Protein AF-A0A820DIT3-F1 (afdb_monomer)

Secondary structure (DSSP, 8-state):
-HHHHHHHHHHHHHHHHHHHHHHHHHHHHHHH-TT--HHHHTTSS--HHHHHHHHHHHHHHHHHHHHHHTTSS-GGGG-GGGGSTHHHHHHHHHHHHTPPTT-------HHHHHHHHHHHHHHHHHHHHHHH-SSS--------S--PPPPP--TTTHHHHHHT--HHHHHHHHHHHHHHHHHTTTHHHHHHHHHTT-

Radius of gyration: 24.46 Å; Cα contacts (8 Å, |Δi|>4): 96; chains: 1; bounding box: 64×32×68 Å

Organism: NCBI:txid392030

Structure (mmCIF, N/CA/C/O backbone):
data_AF-A0A820DIT3-F1
#
_entry.id   AF-A0A820DIT3-F1
#
loop_
_atom_site.group_PDB
_atom_site.id
_atom_site.type_symbol
_atom_site.label_atom_id
_atom_site.label_alt_id
_atom_site.label_comp_id
_atom_site.label_asym_id
_atom_site.label_entity_id
_atom_site.label_seq_id
_atom_site.pdbx_PDB_ins_code
_atom_site.Cartn_x
_atom_site.Cartn_y
_atom_site.Cartn_z
_atom_site.occupancy
_atom_site.B_iso_or_equiv
_atom_site.auth_seq_id
_atom_site.auth_comp_id
_atom_site.auth_asym_id
_atom_site.auth_atom_id
_atom_site.pdbx_PDB_model_num
ATOM 1 N N . MET A 1 1 ? -3.823 -13.485 -12.034 1.00 53.66 1 MET A N 1
ATOM 2 C CA . MET A 1 1 ? -3.271 -12.252 -11.421 1.00 53.66 1 MET A CA 1
ATOM 3 C C . MET A 1 1 ? -4.279 -11.670 -10.431 1.00 53.66 1 MET A C 1
ATOM 5 O O . MET A 1 1 ? -3.873 -11.248 -9.354 1.00 53.66 1 MET A O 1
ATOM 9 N N . LEU A 1 2 ? -5.582 -11.779 -10.738 1.00 53.75 2 LEU A N 1
ATOM 10 C CA . LEU A 1 2 ? -6.729 -11.481 -9.868 1.00 53.75 2 LEU A CA 1
ATOM 11 C C . LEU A 1 2 ? -6.563 -11.862 -8.385 1.00 53.75 2 LEU A C 1
ATOM 13 O O . LEU A 1 2 ? -6.836 -11.043 -7.516 1.00 53.75 2 LEU A O 1
ATOM 17 N N . PHE A 1 3 ? -6.089 -13.079 -8.088 1.00 57.53 3 PHE A N 1
ATOM 18 C CA . PHE A 1 3 ? -5.944 -13.558 -6.707 1.00 57.53 3 PHE A CA 1
ATOM 19 C C . PHE A 1 3 ? -4.993 -12.683 -5.881 1.00 57.53 3 PHE A C 1
ATOM 21 O O . PHE A 1 3 ? -5.307 -12.332 -4.752 1.00 57.53 3 PHE A O 1
ATOM 28 N N . LEU A 1 4 ? -3.866 -12.259 -6.462 1.00 64.75 4 LEU A N 1
ATOM 29 C CA . LEU A 1 4 ? -2.910 -11.369 -5.797 1.00 64.75 4 LEU A CA 1
ATOM 30 C C . LEU A 1 4 ? -3.478 -9.957 -5.597 1.00 64.75 4 LEU A C 1
ATOM 32 O O . LEU A 1 4 ? -3.169 -9.323 -4.589 1.00 64.75 4 LEU A O 1
ATOM 36 N N . PHE A 1 5 ? -4.327 -9.481 -6.514 1.00 71.69 5 PHE A N 1
ATOM 37 C CA . PHE A 1 5 ? -4.981 -8.173 -6.408 1.00 71.69 5 PHE A CA 1
ATOM 38 C C . PHE A 1 5 ? -6.068 -8.143 -5.348 1.00 71.69 5 PHE A C 1
ATOM 40 O O . PHE A 1 5 ? -6.031 -7.289 -4.463 1.00 71.69 5 PHE A O 1
ATOM 47 N N . CYS A 1 6 ? -6.984 -9.108 -5.403 1.00 74.88 6 CYS A N 1
ATOM 48 C CA . CYS A 1 6 ? -8.038 -9.253 -4.410 1.00 74.88 6 CYS A CA 1
ATOM 49 C C . CYS A 1 6 ? -7.430 -9.466 -3.024 1.00 74.88 6 CYS A C 1
ATOM 51 O O . CYS A 1 6 ? -7.857 -8.820 -2.077 1.00 74.88 6 CYS A O 1
ATOM 53 N N . LEU A 1 7 ? -6.374 -10.282 -2.919 1.00 81.56 7 LEU A N 1
ATOM 54 C CA . LEU A 1 7 ? -5.656 -10.486 -1.664 1.00 81.56 7 LEU A CA 1
ATOM 55 C C . LEU A 1 7 ? -5.013 -9.190 -1.155 1.00 81.56 7 LEU A C 1
ATOM 57 O O . LEU A 1 7 ? -5.185 -8.849 0.008 1.00 81.56 7 LEU A O 1
ATOM 61 N N . SER A 1 8 ? -4.322 -8.433 -2.014 1.00 85.50 8 SER A N 1
ATOM 62 C CA . SER A 1 8 ? -3.667 -7.179 -1.603 1.00 85.50 8 SER A CA 1
ATOM 63 C C . SER A 1 8 ? -4.678 -6.125 -1.145 1.00 85.50 8 SER A C 1
ATOM 65 O O . SER A 1 8 ? -4.465 -5.475 -0.121 1.00 85.50 8 SER A O 1
ATOM 67 N N . LEU A 1 9 ? -5.790 -5.976 -1.875 1.00 89.50 9 LEU A N 1
ATOM 68 C CA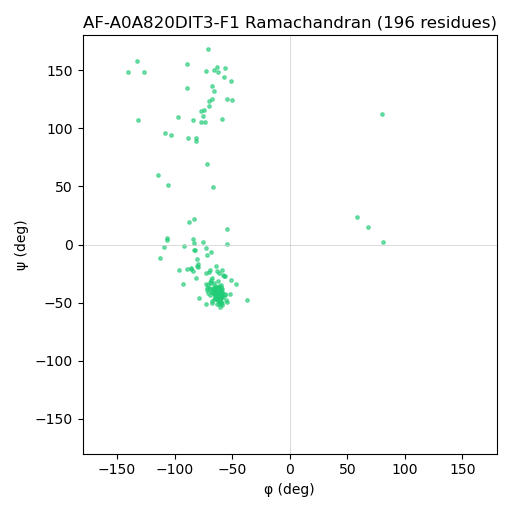 . LEU A 1 9 ? -6.875 -5.070 -1.502 1.00 89.50 9 LEU A CA 1
ATOM 69 C C . LEU A 1 9 ? -7.526 -5.518 -0.189 1.00 89.50 9 LEU A C 1
ATOM 71 O O . LEU A 1 9 ? -7.677 -4.708 0.726 1.00 89.50 9 LEU A O 1
ATOM 75 N N . ARG A 1 10 ? -7.838 -6.814 -0.070 1.00 92.19 10 ARG A N 1
ATOM 76 C CA . ARG A 1 10 ? -8.468 -7.400 1.113 1.00 92.19 10 ARG A CA 1
ATOM 77 C 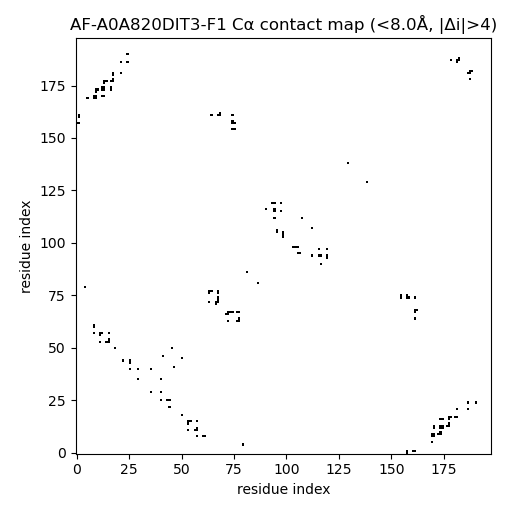C . ARG A 1 10 ? -7.604 -7.233 2.361 1.00 92.19 10 ARG A C 1
ATOM 79 O O . ARG A 1 10 ? -8.088 -6.737 3.377 1.00 92.19 10 ARG A O 1
ATOM 86 N N . SER A 1 11 ? -6.322 -7.588 2.284 1.00 92.06 11 SER A N 1
ATOM 87 C CA . SER A 1 11 ? -5.379 -7.438 3.397 1.00 92.06 11 SER A CA 1
ATOM 88 C C . SER A 1 11 ? -5.151 -5.969 3.760 1.00 92.06 11 SER A C 1
ATOM 90 O O . SER A 1 11 ? -5.095 -5.638 4.944 1.00 92.06 11 SER A O 1
ATOM 92 N N . GLY A 1 12 ? -5.062 -5.077 2.766 1.00 93.38 12 GLY A N 1
ATOM 93 C CA . GLY A 1 12 ? -4.913 -3.638 2.995 1.00 93.38 12 GLY A CA 1
ATOM 94 C C . GLY A 1 12 ? -6.089 -3.046 3.773 1.00 93.38 12 GLY A C 1
ATOM 95 O O . GLY A 1 12 ? -5.883 -2.382 4.789 1.00 93.38 12 GLY A O 1
ATOM 96 N N . TRP A 1 13 ? -7.321 -3.339 3.347 1.00 96.50 13 TRP A N 1
ATOM 97 C CA . TRP A 1 13 ? -8.530 -2.869 4.031 1.00 96.50 13 TRP A CA 1
ATOM 98 C C . TRP A 1 13 ? -8.742 -3.527 5.393 1.00 96.50 13 TRP A C 1
ATOM 100 O O . TRP A 1 13 ? -9.101 -2.835 6.345 1.00 96.50 13 TRP A O 1
ATOM 110 N N . CYS A 1 14 ? -8.444 -4.821 5.527 1.00 96.19 14 CYS A N 1
ATOM 111 C CA . CYS A 1 14 ? -8.486 -5.503 6.820 1.00 96.19 14 CYS A CA 1
ATOM 112 C C . CYS A 1 14 ? -7.556 -4.810 7.826 1.00 96.19 14 CYS A C 1
ATOM 114 O O . CYS A 1 14 ? -7.957 -4.520 8.953 1.00 96.19 14 CYS A O 1
ATOM 116 N N . LEU A 1 15 ? -6.333 -4.463 7.408 1.00 95.62 15 LEU A N 1
ATOM 117 C CA . LEU A 1 15 ? -5.377 -3.754 8.258 1.00 95.62 15 LEU A CA 1
ATOM 118 C C . LEU A 1 15 ? -5.852 -2.337 8.622 1.00 95.62 15 LEU A C 1
ATOM 120 O O . LEU A 1 15 ? -5.641 -1.904 9.757 1.00 95.62 15 LEU A O 1
ATOM 124 N N . VAL A 1 16 ? -6.507 -1.624 7.697 1.00 96.88 16 VAL A N 1
ATOM 125 C CA . VAL A 1 16 ? -7.133 -0.317 7.967 1.00 96.88 16 VAL A CA 1
ATOM 126 C C . VAL A 1 16 ? -8.205 -0.446 9.049 1.00 96.88 16 VAL A C 1
ATOM 128 O O . VAL A 1 16 ? -8.135 0.259 10.059 1.00 96.88 16 VAL A O 1
ATOM 131 N N . PHE A 1 17 ? -9.166 -1.358 8.883 1.00 96.75 17 PHE A N 1
ATOM 132 C CA . PHE A 1 17 ? -10.244 -1.555 9.856 1.00 96.75 17 PHE A CA 1
ATOM 133 C C . PHE A 1 17 ? -9.708 -1.994 11.215 1.00 96.75 17 PHE A C 1
ATOM 135 O O . PHE A 1 17 ? -10.042 -1.378 12.230 1.00 96.75 17 PHE A O 1
ATOM 142 N N . PHE A 1 18 ? -8.800 -2.969 11.226 1.00 95.00 18 PHE A N 1
ATOM 143 C CA . PHE A 1 18 ? -8.129 -3.425 12.436 1.00 95.00 18 PHE A CA 1
ATOM 144 C C . PHE A 1 18 ? -7.455 -2.259 13.172 1.00 95.00 18 PHE A C 1
ATOM 146 O O . PHE A 1 18 ? -7.691 -2.039 14.361 1.00 95.00 18 PHE A O 1
ATOM 153 N N . SER A 1 19 ? -6.677 -1.446 12.450 1.00 94.12 19 SER A N 1
ATOM 154 C CA . SER A 1 19 ? -5.971 -0.292 13.017 1.00 94.12 19 SER A CA 1
ATOM 155 C C . SER A 1 19 ? -6.930 0.768 13.568 1.00 94.12 19 SER A C 1
ATOM 157 O O . SER A 1 19 ? -6.676 1.323 14.639 1.00 94.12 19 SER A O 1
ATOM 159 N N . ARG A 1 20 ? -8.046 1.045 12.878 1.00 93.94 20 ARG A N 1
ATOM 160 C CA . ARG A 1 20 ? -9.064 2.019 13.316 1.00 93.94 20 ARG A CA 1
ATOM 161 C C . ARG A 1 20 ? -9.773 1.582 14.595 1.00 93.94 20 ARG A C 1
ATOM 163 O O . ARG A 1 20 ? -9.925 2.388 15.519 1.00 93.94 20 ARG A O 1
ATOM 170 N N . ILE A 1 21 ? -10.200 0.323 14.661 1.00 91.69 21 ILE A N 1
ATOM 171 C CA . ILE A 1 21 ? -10.905 -0.205 15.833 1.00 91.69 21 ILE A CA 1
ATOM 172 C C . ILE A 1 21 ? -9.935 -0.301 17.014 1.00 91.69 21 ILE A C 1
ATOM 174 O O . ILE A 1 21 ? -10.256 0.160 18.112 1.00 91.69 21 ILE A O 1
ATOM 178 N N . TRP A 1 22 ? -8.710 -0.783 16.783 1.00 90.56 22 TRP A N 1
ATOM 179 C CA . TRP A 1 22 ? -7.679 -0.834 17.816 1.00 90.56 22 TRP A CA 1
ATOM 180 C C . TRP A 1 22 ? -7.356 0.560 18.373 1.00 90.56 22 TRP A C 1
ATOM 182 O O . TRP A 1 22 ? -7.334 0.755 19.591 1.00 90.56 22 TRP A O 1
ATOM 192 N N . LEU A 1 23 ? -7.192 1.568 17.510 1.00 89.19 23 LEU A N 1
ATOM 193 C CA . LEU A 1 23 ? -6.964 2.946 17.948 1.00 89.19 23 LEU A CA 1
ATOM 194 C C . LEU A 1 23 ? -8.135 3.486 18.784 1.00 89.19 23 LEU A C 1
ATOM 196 O O . LEU A 1 23 ? -7.910 4.157 19.795 1.00 89.19 23 LEU A O 1
ATOM 200 N N . THR A 1 24 ? -9.374 3.194 18.385 1.00 87.56 24 THR A N 1
ATOM 201 C CA . THR A 1 24 ? -10.584 3.575 19.133 1.00 87.56 24 THR A CA 1
ATOM 202 C C . THR A 1 24 ? -10.599 2.939 20.521 1.00 87.56 24 THR A C 1
ATOM 204 O O . THR A 1 24 ? -10.809 3.635 21.517 1.00 87.56 24 THR A O 1
ATOM 207 N N . TRP A 1 25 ? -10.271 1.652 20.617 1.00 86.44 25 TRP A N 1
ATOM 208 C CA . TRP A 1 25 ? -10.161 0.955 21.896 1.00 86.44 25 TRP A CA 1
ATOM 209 C C . TRP A 1 25 ? -9.080 1.555 22.804 1.00 86.44 25 TRP A C 1
ATOM 211 O O . TRP A 1 25 ? -9.342 1.811 23.982 1.00 86.44 25 TRP A O 1
ATOM 221 N N . ILE A 1 26 ? -7.889 1.865 22.272 1.00 84.50 26 ILE A N 1
ATOM 222 C CA . ILE A 1 26 ? -6.821 2.516 23.054 1.00 84.50 26 ILE A CA 1
ATOM 223 C C . ILE A 1 26 ? -7.297 3.868 23.585 1.00 84.50 26 ILE A C 1
ATOM 225 O O . ILE A 1 26 ? -7.072 4.172 24.761 1.00 84.50 26 ILE A O 1
ATOM 229 N N . LYS A 1 27 ? -7.964 4.678 22.750 1.00 81.38 27 LYS A N 1
ATOM 230 C CA . LYS A 1 27 ? -8.510 5.982 23.159 1.00 81.38 27 LYS A CA 1
ATOM 231 C C . LYS A 1 27 ? -9.523 5.831 24.292 1.00 81.38 27 LYS A C 1
ATOM 233 O O . LYS A 1 27 ? -9.402 6.538 25.290 1.00 81.38 27 LYS A O 1
ATOM 238 N N . LEU A 1 28 ? -10.450 4.879 24.187 1.00 79.56 28 LEU A N 1
ATOM 239 C CA . LEU A 1 28 ? -11.455 4.614 25.222 1.00 79.56 28 LEU A CA 1
ATOM 240 C C . LEU A 1 28 ? -10.835 4.088 26.519 1.00 79.56 28 LEU A C 1
ATOM 242 O O . LEU A 1 28 ? -11.213 4.522 27.608 1.00 79.56 28 LEU A O 1
ATOM 246 N N . LYS A 1 29 ? -9.856 3.183 26.441 1.00 76.31 29 LYS A N 1
ATOM 247 C CA . LYS A 1 29 ? -9.138 2.690 27.626 1.00 76.31 29 LYS A CA 1
ATOM 248 C C . LYS A 1 29 ? -8.358 3.811 28.315 1.00 76.31 29 LYS A C 1
ATOM 250 O O . LYS A 1 29 ? -8.415 3.936 29.532 1.00 76.31 29 LYS A O 1
ATOM 255 N N . THR A 1 30 ? -7.703 4.659 27.526 1.00 69.62 30 THR A N 1
ATOM 256 C CA . THR A 1 30 ? -6.934 5.811 28.012 1.00 69.62 30 THR A CA 1
ATOM 257 C C . THR A 1 30 ? -7.824 6.865 28.669 1.00 69.62 30 THR A C 1
ATOM 259 O O . THR A 1 30 ? -7.462 7.383 29.717 1.00 69.62 30 THR A O 1
ATOM 262 N N . PHE A 1 31 ? -8.995 7.161 28.096 1.00 64.94 31 PHE A N 1
ATOM 263 C CA . PHE A 1 31 ? -9.940 8.126 28.669 1.00 64.94 31 PHE A CA 1
ATOM 264 C C . PHE A 1 31 ? -10.445 7.695 30.055 1.00 64.94 31 PHE A C 1
ATOM 266 O O . PHE A 1 31 ? -10.598 8.518 30.948 1.00 64.94 31 PHE A O 1
ATOM 273 N N . ASN A 1 32 ? -10.635 6.389 30.257 1.00 62.28 32 ASN A N 1
ATOM 274 C CA . ASN A 1 32 ? -11.125 5.837 31.521 1.00 62.28 32 ASN A CA 1
ATOM 275 C C . ASN A 1 32 ? -10.046 5.709 32.606 1.00 62.28 32 ASN A C 1
ATOM 277 O O . ASN A 1 32 ? -10.365 5.514 33.774 1.00 62.28 32 ASN A O 1
ATOM 281 N N . THR A 1 33 ? -8.766 5.774 32.243 1.00 61.62 33 THR A N 1
ATOM 282 C CA . THR A 1 33 ? -7.661 5.717 33.200 1.00 61.62 33 THR A CA 1
ATOM 283 C C . THR A 1 33 ? -7.039 7.104 33.288 1.00 61.62 33 THR A C 1
ATOM 285 O O . THR A 1 33 ? -6.163 7.453 32.500 1.00 61.62 33 THR A O 1
ATOM 288 N N . THR A 1 34 ? -7.456 7.881 34.288 1.00 55.09 34 THR A N 1
ATOM 289 C CA . THR A 1 34 ? -6.975 9.240 34.623 1.00 55.09 34 THR A CA 1
ATOM 290 C C . THR A 1 34 ? -5.452 9.366 34.829 1.00 55.09 34 THR A C 1
ATOM 292 O O . THR A 1 34 ? -4.954 10.459 35.077 1.00 55.09 34 THR A O 1
ATOM 295 N N . GLN A 1 35 ? -4.683 8.281 34.681 1.00 54.44 35 GLN A N 1
ATOM 296 C CA . GLN A 1 35 ? -3.225 8.223 34.822 1.00 54.44 35 GLN A CA 1
ATOM 297 C C . GLN A 1 35 ? -2.427 8.090 33.510 1.00 54.44 35 GLN A C 1
ATOM 299 O O . GLN A 1 35 ? -1.199 7.980 33.552 1.00 54.44 35 GLN A O 1
ATOM 304 N N . PHE A 1 36 ? -3.049 8.109 32.328 1.00 55.53 36 PHE A N 1
ATOM 305 C CA . PHE A 1 36 ? -2.284 8.010 31.077 1.00 55.53 36 PHE A CA 1
ATOM 306 C C . PHE A 1 36 ? -1.815 9.378 30.559 1.00 55.53 36 PHE A C 1
ATOM 308 O O . PHE A 1 36 ? -2.482 10.046 29.771 1.00 55.53 36 PHE A O 1
ATOM 315 N N . SER A 1 37 ? -0.601 9.766 30.961 1.00 56.16 37 SER A N 1
ATOM 316 C CA . SER A 1 37 ? 0.179 10.820 30.294 1.00 56.16 37 SER A CA 1
ATOM 317 C C . SER A 1 37 ? 0.276 10.565 28.779 1.00 56.16 37 SER A C 1
ATOM 319 O O . SER A 1 37 ? 0.479 9.427 28.349 1.00 56.16 37 SER A O 1
ATOM 321 N N . GLU A 1 38 ? 0.189 11.622 27.961 1.00 57.16 38 GLU A N 1
ATOM 322 C CA . GLU A 1 38 ? 0.354 11.592 26.494 1.00 57.16 38 GLU A CA 1
ATOM 323 C C . GLU A 1 38 ? 1.587 10.793 26.035 1.00 57.16 38 GLU A C 1
ATOM 325 O O . GLU A 1 38 ? 1.530 10.089 25.025 1.00 57.16 38 GLU A O 1
ATOM 330 N N . LYS A 1 39 ? 2.678 10.821 26.818 1.00 56.22 39 LYS A N 1
ATOM 331 C CA . LYS A 1 39 ? 3.920 10.076 26.541 1.00 56.22 39 LYS A CA 1
ATOM 332 C C . LYS A 1 39 ? 3.755 8.552 26.552 1.00 56.22 39 LYS A C 1
ATOM 334 O O . LYS A 1 39 ? 4.567 7.864 25.940 1.00 56.22 39 LYS A O 1
ATOM 339 N N . ASN A 1 40 ? 2.733 8.017 27.222 1.00 58.59 40 ASN A N 1
ATOM 340 C CA . ASN A 1 40 ? 2.486 6.575 27.280 1.00 58.59 40 ASN A CA 1
ATOM 341 C C . ASN A 1 40 ? 1.597 6.078 26.129 1.00 58.59 40 ASN A C 1
ATOM 343 O O . ASN A 1 40 ? 1.679 4.902 25.790 1.00 58.59 40 ASN A O 1
ATOM 347 N N . LYS A 1 41 ? 0.802 6.945 25.481 1.00 58.47 41 LYS A N 1
ATOM 348 C CA . LYS A 1 41 ? -0.116 6.557 24.387 1.00 58.47 41 LYS A CA 1
ATOM 349 C C . LYS A 1 41 ? 0.624 6.015 23.157 1.00 58.47 41 LYS A C 1
ATOM 351 O O . LYS A 1 41 ? 0.165 5.065 22.532 1.00 58.47 41 LYS A O 1
ATOM 356 N N . SER A 1 42 ? 1.790 6.580 22.834 1.00 61.69 42 SER A N 1
ATOM 357 C CA . SER A 1 42 ? 2.598 6.198 21.664 1.00 61.69 42 SER A CA 1
ATOM 358 C C . SER A 1 42 ? 3.291 4.837 21.783 1.00 61.69 42 SER A C 1
ATOM 360 O O . SER A 1 42 ? 3.857 4.371 20.800 1.00 61.69 42 SER A O 1
ATOM 362 N N . ARG A 1 43 ? 3.268 4.196 22.961 1.00 70.69 43 ARG A N 1
ATOM 363 C CA . ARG A 1 43 ? 3.900 2.883 23.178 1.00 70.69 43 ARG A CA 1
ATOM 364 C C . ARG A 1 43 ? 3.008 1.699 22.813 1.00 70.69 43 ARG A C 1
ATOM 366 O O . ARG A 1 43 ? 3.526 0.606 22.626 1.00 70.69 43 ARG A O 1
ATOM 373 N N . TYR A 1 44 ? 1.694 1.903 22.741 1.00 77.88 44 TYR A N 1
ATOM 374 C CA . TYR A 1 44 ? 0.715 0.817 22.592 1.00 77.88 44 TYR A CA 1
ATOM 375 C C . TYR A 1 44 ? 0.053 0.774 21.216 1.00 77.88 44 TYR A C 1
ATOM 377 O O . TYR A 1 44 ? -0.760 -0.107 20.960 1.00 77.88 44 TYR A O 1
ATOM 385 N N . PHE A 1 45 ? 0.389 1.721 20.340 1.00 86.50 45 PHE A N 1
ATOM 386 C CA . PHE A 1 45 ? -0.094 1.771 18.969 1.00 86.50 45 PHE A CA 1
ATOM 387 C C . PHE A 1 45 ? 1.067 2.020 18.015 1.00 86.50 45 PHE A C 1
ATOM 389 O O . PHE A 1 45 ? 2.101 2.569 18.403 1.00 86.50 45 PHE A O 1
ATOM 396 N N . ILE A 1 46 ? 0.877 1.652 16.751 1.00 89.69 46 ILE A N 1
ATOM 397 C CA . ILE A 1 46 ? 1.806 2.015 15.685 1.00 89.69 46 ILE A CA 1
ATOM 398 C C . ILE A 1 46 ? 1.991 3.537 15.627 1.00 89.69 46 ILE A C 1
ATOM 400 O O . ILE A 1 46 ? 1.118 4.325 16.004 1.00 89.69 46 ILE A O 1
ATOM 404 N N . THR A 1 47 ? 3.155 3.973 15.156 1.00 90.00 47 THR A N 1
ATOM 405 C CA . THR A 1 47 ? 3.440 5.404 15.048 1.00 90.00 47 THR A CA 1
ATOM 406 C C . THR A 1 47 ? 2.460 6.068 14.080 1.00 90.00 47 THR A C 1
ATOM 408 O O . THR A 1 47 ? 2.013 5.462 13.105 1.00 90.00 47 THR A O 1
ATOM 411 N N . ARG A 1 48 ? 2.135 7.345 14.317 1.00 88.75 48 ARG A N 1
ATOM 412 C CA . ARG A 1 48 ? 1.219 8.100 13.446 1.00 88.75 48 ARG A CA 1
ATOM 413 C C . ARG A 1 48 ? 1.616 8.041 11.959 1.00 88.75 48 ARG A C 1
ATOM 415 O O . ARG A 1 48 ? 0.716 7.835 11.151 1.00 88.75 48 ARG A O 1
ATOM 422 N N . PRO A 1 49 ? 2.903 8.162 11.571 1.00 92.44 49 PRO A N 1
ATOM 423 C CA . PRO A 1 49 ? 3.297 8.006 10.172 1.00 92.44 49 PRO A CA 1
ATOM 424 C C . PRO A 1 49 ? 3.000 6.614 9.603 1.00 92.44 49 PRO A C 1
ATOM 426 O O . PRO A 1 49 ? 2.536 6.524 8.473 1.00 92.44 49 PRO A O 1
ATOM 429 N N . ALA A 1 50 ? 3.217 5.544 10.376 1.00 92.12 50 ALA A N 1
ATOM 430 C CA . ALA A 1 50 ? 2.917 4.180 9.940 1.00 92.12 50 ALA A CA 1
ATOM 431 C C . ALA A 1 50 ? 1.406 3.947 9.793 1.00 92.12 50 ALA A C 1
ATOM 433 O O . ALA A 1 50 ? 0.960 3.347 8.823 1.00 92.12 50 ALA A O 1
ATOM 434 N N . TYR A 1 51 ? 0.603 4.470 10.720 1.00 93.31 51 TYR A N 1
ATOM 435 C CA . TYR A 1 51 ? -0.854 4.403 10.609 1.00 93.31 51 TYR A CA 1
ATOM 436 C C . TYR A 1 51 ? -1.371 5.136 9.365 1.00 93.31 51 TYR A C 1
ATOM 438 O O . TYR A 1 51 ? -2.147 4.584 8.588 1.00 93.31 51 TYR A O 1
ATOM 446 N N . LEU A 1 52 ? -0.904 6.368 9.142 1.00 94.31 52 LEU A N 1
ATOM 447 C CA . LEU A 1 52 ? -1.300 7.148 7.972 1.00 94.31 52 LEU A CA 1
ATOM 448 C C . LEU A 1 52 ? -0.824 6.508 6.665 1.00 94.31 52 LEU A C 1
ATOM 450 O O . LEU A 1 52 ? -1.547 6.573 5.677 1.00 94.31 52 LEU A O 1
ATOM 454 N N . SER A 1 53 ? 0.355 5.878 6.640 1.00 94.62 53 SER A N 1
ATOM 455 C CA . SER A 1 53 ? 0.831 5.207 5.428 1.00 94.62 53 SER A CA 1
ATOM 456 C C . SER A 1 53 ? -0.037 4.004 5.060 1.00 94.62 53 SER A C 1
ATOM 458 O O . SER A 1 53 ? -0.320 3.817 3.881 1.00 94.62 53 SER A O 1
ATOM 460 N N . VAL A 1 54 ? -0.518 3.234 6.043 1.00 94.69 54 VAL A N 1
ATOM 461 C CA . VAL A 1 54 ? -1.479 2.142 5.816 1.00 94.69 54 VAL A CA 1
ATOM 462 C C . VAL A 1 54 ? -2.766 2.677 5.187 1.00 94.69 54 VAL A C 1
ATOM 464 O O . VAL A 1 54 ? -3.195 2.167 4.153 1.00 94.69 54 VAL A O 1
ATOM 467 N N . GLU A 1 55 ? -3.343 3.734 5.764 1.00 95.00 55 GLU A N 1
ATOM 468 C CA . GLU A 1 55 ? -4.561 4.377 5.248 1.00 95.00 55 GLU A CA 1
ATOM 469 C C . GLU A 1 55 ? -4.365 4.876 3.811 1.00 95.00 55 GLU A C 1
ATOM 471 O O . GLU A 1 55 ? -5.143 4.530 2.921 1.00 95.00 55 GLU A O 1
ATOM 476 N N . ILE A 1 56 ? -3.301 5.644 3.567 1.00 95.56 56 ILE A N 1
ATOM 477 C CA . ILE A 1 56 ? -2.993 6.214 2.251 1.00 95.56 56 ILE A CA 1
ATOM 478 C C . ILE A 1 56 ? -2.784 5.103 1.219 1.00 95.56 56 ILE A C 1
ATOM 480 O O . ILE A 1 56 ? -3.347 5.170 0.129 1.00 95.56 56 ILE A O 1
ATOM 484 N N . ASN A 1 57 ? -2.020 4.060 1.551 1.00 92.81 57 ASN A N 1
ATOM 485 C CA . ASN A 1 57 ? -1.731 2.976 0.616 1.00 92.81 57 ASN A CA 1
ATOM 486 C C . ASN A 1 57 ? -2.993 2.187 0.240 1.00 92.81 57 ASN A C 1
ATOM 488 O O . ASN A 1 57 ? -3.184 1.886 -0.939 1.00 92.81 57 ASN A O 1
ATOM 492 N N . ALA A 1 58 ? -3.868 1.887 1.206 1.00 93.44 58 ALA A N 1
ATOM 493 C CA . ALA A 1 58 ? -5.120 1.178 0.944 1.00 93.44 58 ALA A CA 1
ATOM 494 C C . ALA A 1 58 ? -6.074 2.002 0.060 1.00 93.44 58 ALA A C 1
ATOM 496 O O . ALA A 1 58 ? -6.608 1.484 -0.924 1.00 93.44 58 ALA A O 1
ATOM 497 N N . HIS A 1 59 ? -6.238 3.296 0.359 1.00 94.69 59 HIS A N 1
ATOM 498 C CA . HIS A 1 59 ? -7.097 4.184 -0.430 1.00 94.69 59 HIS A CA 1
ATOM 499 C C . HIS A 1 59 ? -6.535 4.432 -1.830 1.00 94.69 59 HIS A C 1
ATOM 501 O O . HIS A 1 59 ? -7.288 4.398 -2.799 1.00 94.69 59 HIS A O 1
ATOM 507 N N . ASN A 1 60 ? -5.222 4.630 -1.964 1.00 93.38 60 ASN A N 1
ATOM 508 C CA . ASN A 1 60 ? -4.586 4.810 -3.268 1.00 93.38 60 ASN A CA 1
ATOM 509 C C . ASN A 1 60 ? -4.740 3.565 -4.141 1.00 93.38 60 ASN A C 1
ATOM 511 O O . ASN A 1 60 ? -5.026 3.686 -5.330 1.00 93.38 60 ASN A O 1
ATOM 515 N N . LEU A 1 61 ? -4.584 2.371 -3.560 1.00 91.81 61 LEU A N 1
ATOM 516 C CA . LEU A 1 61 ? -4.798 1.129 -4.292 1.00 91.81 61 LEU A CA 1
ATOM 517 C C . LEU A 1 61 ? -6.251 1.004 -4.765 1.00 91.81 61 LEU A C 1
ATOM 519 O O . LEU A 1 61 ? -6.482 0.723 -5.940 1.00 91.81 61 LEU A O 1
ATOM 523 N N . LEU A 1 62 ? -7.219 1.255 -3.879 1.00 92.75 62 LEU A N 1
ATOM 524 C CA . LEU A 1 62 ? -8.633 1.286 -4.251 1.00 92.75 62 LEU A CA 1
ATOM 525 C C . LEU A 1 62 ? -8.881 2.284 -5.390 1.00 92.75 62 LEU A C 1
ATOM 527 O O . LEU A 1 62 ? -9.521 1.949 -6.381 1.00 92.75 62 LEU A O 1
ATOM 531 N N . TYR A 1 63 ? -8.341 3.494 -5.273 1.00 93.38 63 TYR A N 1
ATOM 532 C CA . TYR A 1 63 ? -8.522 4.539 -6.271 1.00 93.38 63 TYR A CA 1
ATOM 533 C C . TYR A 1 63 ? -7.959 4.136 -7.640 1.00 93.38 63 TYR A C 1
ATOM 535 O O . TYR A 1 63 ? -8.640 4.288 -8.650 1.00 93.38 63 TYR A O 1
ATOM 543 N N . LEU A 1 64 ? -6.763 3.542 -7.687 1.00 91.19 64 LEU A N 1
ATOM 544 C CA . LEU A 1 64 ? -6.183 3.025 -8.931 1.00 91.19 64 LEU A CA 1
ATOM 545 C C . LEU A 1 64 ? -7.050 1.935 -9.570 1.00 91.19 64 LEU A C 1
ATOM 547 O O . LEU A 1 64 ? -7.221 1.927 -10.787 1.00 91.19 64 LEU A O 1
ATOM 551 N N . ILE A 1 65 ? -7.616 1.038 -8.761 1.00 89.62 65 ILE A N 1
ATOM 552 C CA . ILE A 1 65 ? -8.533 -0.003 -9.241 1.00 89.62 65 ILE A CA 1
ATOM 553 C C . ILE A 1 65 ? -9.779 0.632 -9.860 1.00 89.62 65 ILE A C 1
ATOM 555 O O . ILE A 1 65 ? -10.150 0.270 -10.975 1.00 89.62 65 ILE A O 1
ATOM 559 N N . LEU A 1 66 ? -10.382 1.612 -9.182 1.00 91.69 66 LEU A N 1
ATOM 560 C CA . LEU A 1 66 ? -11.554 2.325 -9.692 1.00 91.69 66 LEU A CA 1
ATOM 561 C C . LEU A 1 66 ? -11.248 3.039 -11.015 1.00 91.69 66 LEU A C 1
ATOM 563 O O . LEU A 1 66 ? -12.046 2.960 -11.945 1.00 91.69 66 LEU A O 1
ATOM 567 N N . LEU A 1 67 ? -10.080 3.677 -11.141 1.00 92.12 67 LEU A N 1
ATOM 568 C CA . LEU A 1 67 ? -9.657 4.320 -12.390 1.00 92.12 67 LEU A CA 1
ATOM 569 C C . LEU A 1 67 ? -9.510 3.320 -13.548 1.00 92.12 67 LEU A C 1
ATOM 571 O O . LEU A 1 67 ? -9.865 3.641 -14.684 1.00 92.12 67 LEU A O 1
ATOM 575 N N . VAL A 1 68 ? -9.017 2.106 -13.281 1.00 90.12 68 VAL A N 1
ATOM 576 C CA . VAL A 1 68 ? -8.936 1.046 -14.301 1.00 90.12 68 VAL A CA 1
ATOM 577 C C . VAL A 1 68 ? -10.317 0.493 -14.656 1.00 90.12 68 VAL A C 1
ATOM 579 O O . VAL A 1 68 ? -10.600 0.323 -15.841 1.00 90.12 68 VAL A O 1
ATOM 582 N N . GLN A 1 69 ? -11.204 0.280 -13.678 1.00 89.06 69 GLN A N 1
ATOM 583 C CA . GLN A 1 69 ? -12.595 -0.137 -13.928 1.00 89.06 69 GLN A CA 1
ATOM 584 C C . GLN A 1 69 ? -13.365 0.905 -14.754 1.00 89.06 69 GLN A C 1
ATOM 586 O O . GLN A 1 69 ? -14.133 0.568 -15.654 1.00 89.06 69 GLN A O 1
ATOM 591 N N . GLN A 1 70 ? -13.107 2.190 -14.503 1.00 91.50 70 GLN A N 1
ATOM 592 C CA . GLN A 1 70 ? -13.652 3.309 -15.276 1.00 91.50 70 GLN A CA 1
ATOM 593 C C . GLN A 1 70 ? -12.966 3.496 -16.640 1.00 91.50 70 GLN A C 1
ATOM 595 O O . GLN A 1 70 ? -13.311 4.425 -17.371 1.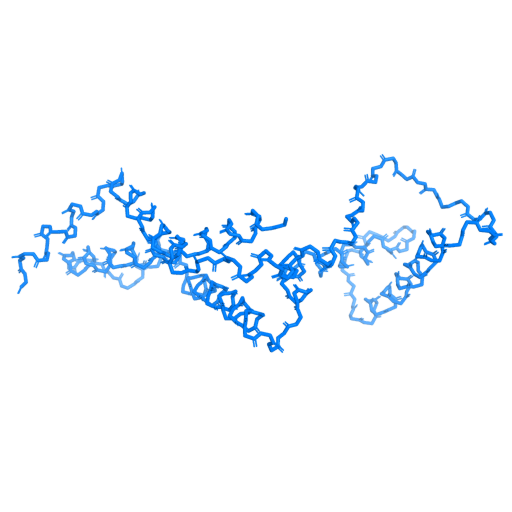00 91.50 70 GLN A O 1
ATOM 600 N N . LYS A 1 71 ? -12.002 2.635 -16.997 1.00 89.31 71 LYS A N 1
ATOM 601 C CA . LYS A 1 71 ? -11.222 2.682 -18.246 1.00 89.31 71 LYS A CA 1
ATOM 602 C C . LYS A 1 71 ? -10.447 3.991 -18.447 1.00 89.31 71 LYS A C 1
ATOM 604 O O . LYS A 1 71 ? -10.105 4.340 -19.574 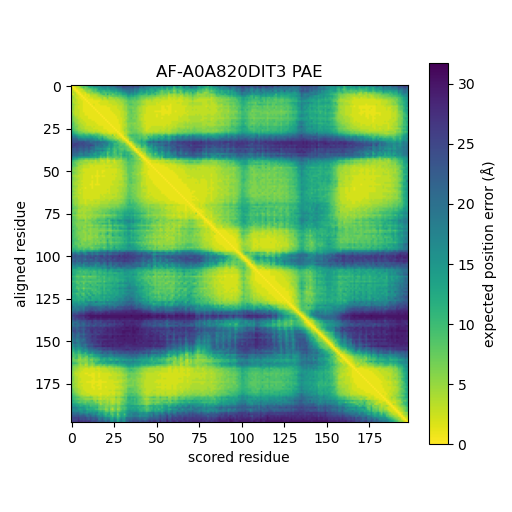1.00 89.31 71 LYS A O 1
ATOM 609 N N . GLN A 1 72 ? -10.151 4.706 -17.361 1.00 91.31 72 GLN A N 1
ATOM 610 C CA . GLN A 1 72 ? -9.312 5.910 -17.373 1.00 91.31 72 GLN A CA 1
ATOM 611 C C . GLN A 1 72 ? -7.820 5.565 -17.318 1.00 91.31 72 GLN A C 1
ATOM 613 O O . GLN A 1 72 ? -6.984 6.359 -17.745 1.00 91.31 72 GLN A O 1
ATOM 618 N N . LEU A 1 73 ? -7.486 4.375 -16.812 1.00 88.56 73 LEU A N 1
ATOM 619 C CA . LEU A 1 73 ? -6.135 3.829 -16.797 1.00 88.56 73 LEU A CA 1
ATOM 620 C C . LEU A 1 73 ? -6.096 2.433 -17.434 1.00 88.56 73 LEU A C 1
ATOM 622 O O . LEU A 1 73 ? -7.065 1.679 -17.327 1.00 88.56 73 LEU A O 1
ATOM 626 N N . PRO A 1 74 ? -4.974 2.063 -18.071 1.00 86.12 74 PRO A N 1
ATOM 627 C CA . PRO A 1 74 ? -4.786 0.720 -18.598 1.00 86.12 74 PRO A CA 1
ATOM 628 C C . PRO A 1 74 ? -4.540 -0.294 -17.451 1.00 86.12 74 PRO A C 1
ATOM 630 O O . PRO A 1 74 ? -3.928 0.063 -16.444 1.00 86.12 74 PRO A O 1
ATOM 633 N N . PRO A 1 75 ? -4.930 -1.579 -17.572 1.00 81.94 75 PRO A N 1
ATOM 634 C CA . PRO A 1 75 ? -4.730 -2.600 -16.528 1.00 81.94 75 PRO A CA 1
ATOM 635 C C . PRO A 1 75 ? -3.285 -2.802 -16.095 1.00 81.94 75 PRO A C 1
ATOM 637 O O . PRO A 1 75 ? -3.013 -3.220 -14.973 1.00 81.94 75 PRO A O 1
ATOM 640 N N . GLN A 1 76 ? -2.341 -2.510 -16.986 1.00 82.19 76 GLN A N 1
ATOM 641 C CA . GLN A 1 76 ? -0.908 -2.569 -16.719 1.00 82.19 76 GLN A CA 1
ATOM 642 C C . GLN A 1 76 ? -0.507 -1.588 -15.607 1.00 82.19 76 GLN A C 1
ATOM 644 O O . GLN A 1 76 ? 0.472 -1.826 -14.901 1.00 82.19 76 GLN A O 1
ATOM 649 N N . SER A 1 77 ? -1.286 -0.520 -15.397 1.00 83.00 77 SER A N 1
ATOM 650 C CA . SER A 1 77 ? -1.114 0.397 -14.269 1.00 83.00 77 SER A CA 1
ATOM 651 C C . SER A 1 77 ? -1.355 -0.275 -12.917 1.00 83.00 77 SER A C 1
ATOM 653 O O . SER A 1 77 ? -0.872 0.235 -11.916 1.00 83.00 77 SER A O 1
ATOM 655 N N . LEU A 1 78 ? -2.026 -1.431 -12.856 1.00 80.81 78 LEU A N 1
ATOM 656 C CA . LEU A 1 78 ? -2.218 -2.194 -11.620 1.00 80.81 78 LEU A CA 1
ATOM 657 C C . LEU A 1 78 ? -1.072 -3.162 -11.327 1.00 80.81 78 LEU A C 1
ATOM 659 O O . LEU A 1 78 ? -1.246 -4.080 -10.545 1.00 80.81 78 LEU A O 1
ATOM 663 N N . HIS A 1 79 ? 0.122 -3.008 -11.893 1.00 79.75 79 HIS A N 1
ATOM 664 C CA . HIS A 1 79 ? 1.262 -3.850 -11.517 1.00 79.75 79 HIS A CA 1
ATOM 665 C C . HIS A 1 79 ? 1.794 -3.512 -10.104 1.00 79.75 79 HIS A C 1
ATOM 667 O O . HIS A 1 79 ? 2.911 -3.036 -9.965 1.00 79.75 79 HIS A O 1
ATOM 673 N N . ILE A 1 80 ? 1.036 -3.807 -9.039 1.00 74.12 80 ILE A N 1
ATOM 674 C CA . ILE A 1 80 ? 1.321 -3.416 -7.638 1.00 74.12 80 ILE A CA 1
ATOM 675 C C . ILE A 1 80 ? 2.739 -3.783 -7.178 1.00 74.12 80 ILE A C 1
ATOM 677 O O . ILE A 1 80 ? 3.336 -3.073 -6.373 1.00 74.12 80 ILE A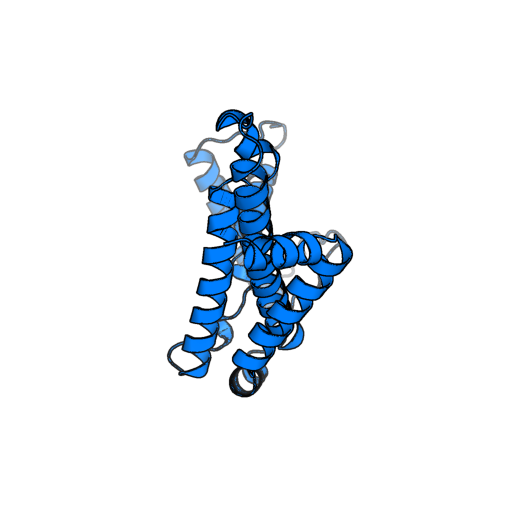 O 1
ATOM 681 N N . HIS A 1 81 ? 3.324 -4.861 -7.704 1.00 73.88 81 HIS A N 1
ATOM 682 C CA . HIS A 1 81 ? 4.703 -5.248 -7.391 1.00 73.88 81 HIS A CA 1
ATOM 683 C C . HIS A 1 81 ? 5.733 -4.143 -7.694 1.00 73.88 81 HIS A C 1
ATOM 685 O O . HIS A 1 81 ? 6.769 -4.072 -7.026 1.00 73.88 81 HIS A O 1
ATOM 691 N N . THR A 1 82 ? 5.448 -3.255 -8.652 1.00 75.94 82 THR A N 1
ATOM 692 C CA . THR A 1 82 ? 6.310 -2.117 -9.004 1.00 75.94 82 THR A CA 1
ATOM 693 C C . THR A 1 82 ? 6.150 -0.925 -8.061 1.00 75.94 82 THR A C 1
ATOM 695 O O . THR A 1 82 ? 6.998 -0.040 -8.070 1.00 75.94 82 THR A O 1
ATOM 698 N N . PHE A 1 83 ? 5.121 -0.906 -7.208 1.00 80.88 83 PHE A N 1
ATOM 699 C CA . PHE A 1 83 ? 4.873 0.183 -6.253 1.00 80.88 83 PHE A CA 1
ATOM 700 C C . PHE A 1 83 ? 5.680 0.051 -4.958 1.00 80.88 83 PHE A C 1
ATOM 702 O O . PHE A 1 83 ? 5.556 0.873 -4.053 1.00 80.88 83 PHE A O 1
ATOM 709 N N . SER A 1 84 ? 6.514 -0.984 -4.850 1.00 83.06 84 SER A N 1
ATOM 710 C CA . SER A 1 84 ? 7.389 -1.192 -3.700 1.00 83.06 84 SER A CA 1
ATOM 711 C C . SER A 1 84 ? 8.748 -0.505 -3.875 1.00 83.06 84 SER A C 1
ATOM 713 O O . SER A 1 84 ? 9.251 -0.330 -4.985 1.00 83.06 84 SER A O 1
ATOM 715 N N . SER A 1 85 ? 9.413 -0.196 -2.758 1.00 84.19 85 SER A N 1
ATOM 716 C CA . SER A 1 85 ? 10.793 0.315 -2.748 1.00 84.19 85 SER A CA 1
ATOM 717 C C . SER A 1 85 ? 11.837 -0.714 -3.197 1.00 84.19 85 SER A C 1
ATOM 719 O O . SER A 1 85 ? 13.005 -0.361 -3.363 1.00 84.19 85 SER A O 1
ATOM 721 N N . GLN A 1 86 ? 11.449 -1.978 -3.416 1.00 82.94 86 GLN A N 1
ATOM 722 C CA . GLN A 1 86 ? 12.383 -3.070 -3.703 1.00 82.94 86 GLN A CA 1
ATOM 723 C C . GLN A 1 86 ? 13.219 -2.814 -4.961 1.00 82.94 86 GLN A C 1
ATOM 725 O O . GLN A 1 86 ? 14.396 -3.176 -5.000 1.00 82.94 86 GLN A O 1
ATOM 730 N N . ALA A 1 87 ? 12.643 -2.167 -5.980 1.00 81.44 87 ALA A N 1
ATOM 731 C CA . ALA A 1 87 ? 13.377 -1.789 -7.185 1.00 81.44 87 ALA A CA 1
ATOM 732 C C . ALA A 1 87 ? 14.506 -0.794 -6.860 1.00 81.44 87 ALA A C 1
ATOM 734 O O . ALA A 1 87 ? 15.652 -1.007 -7.259 1.00 81.44 87 ALA A O 1
ATOM 735 N N . CYS A 1 88 ? 14.211 0.235 -6.060 1.00 84.75 88 CYS A N 1
ATOM 736 C CA . CYS A 1 88 ? 15.196 1.213 -5.599 1.00 84.75 88 CYS A CA 1
ATOM 737 C C . CYS A 1 88 ? 16.292 0.548 -4.756 1.00 84.75 88 CYS A C 1
ATOM 739 O O . CYS A 1 88 ? 17.479 0.747 -5.014 1.00 84.75 88 CYS A O 1
ATOM 741 N N . GLU A 1 89 ? 15.916 -0.294 -3.792 1.00 85.69 89 GLU A N 1
ATOM 742 C CA . GLU A 1 89 ? 16.870 -1.043 -2.963 1.00 85.69 89 GLU A CA 1
ATOM 743 C C . GLU A 1 89 ? 17.766 -1.957 -3.803 1.00 85.69 89 GLU A C 1
ATOM 745 O O . GLU A 1 89 ? 18.972 -2.046 -3.560 1.00 85.69 89 GLU A O 1
ATOM 750 N N . SER A 1 90 ? 17.203 -2.602 -4.828 1.00 85.38 90 SER A N 1
ATOM 751 C CA . SER A 1 90 ? 17.974 -3.423 -5.757 1.00 85.38 90 SER A CA 1
ATOM 752 C C . SER A 1 90 ? 18.972 -2.590 -6.557 1.00 85.38 90 SER A C 1
ATOM 754 O O . SER A 1 90 ? 20.104 -3.038 -6.737 1.00 85.38 90 SER A O 1
ATOM 756 N N . ILE A 1 91 ? 18.598 -1.387 -7.006 1.00 87.31 91 ILE A N 1
ATOM 757 C CA . ILE A 1 91 ? 19.522 -0.468 -7.686 1.00 87.31 91 ILE A CA 1
ATOM 758 C C . ILE A 1 91 ? 20.668 -0.095 -6.744 1.00 87.31 91 ILE A C 1
ATOM 760 O O . ILE A 1 91 ? 21.824 -0.297 -7.109 1.00 87.31 91 ILE A O 1
ATOM 764 N N . PHE A 1 92 ? 20.377 0.348 -5.516 1.00 87.62 92 PHE A N 1
ATOM 765 C CA . PHE A 1 92 ? 21.415 0.691 -4.536 1.00 87.62 92 PHE A CA 1
ATOM 766 C C . PHE A 1 92 ? 22.334 -0.488 -4.210 1.00 87.62 92 PHE A C 1
ATOM 768 O O . PHE A 1 92 ? 23.549 -0.324 -4.089 1.00 87.62 92 PHE A O 1
ATOM 775 N N . ARG A 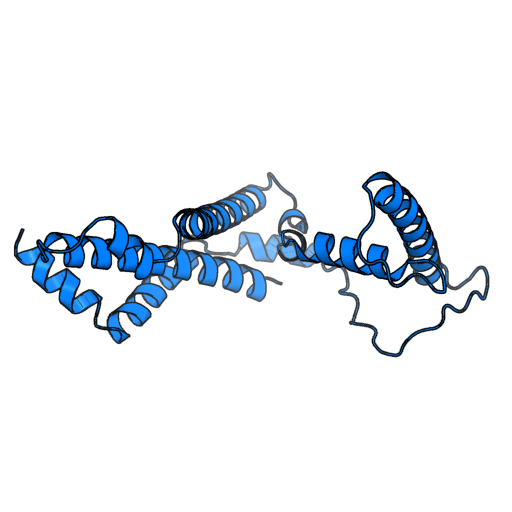1 93 ? 21.779 -1.695 -4.078 1.00 86.44 93 ARG A N 1
ATOM 776 C CA . ARG A 1 93 ? 22.568 -2.910 -3.854 1.00 86.44 93 ARG A CA 1
ATOM 777 C C . ARG A 1 93 ? 23.487 -3.201 -5.038 1.00 86.44 93 ARG A C 1
ATOM 779 O O . ARG A 1 93 ? 24.669 -3.466 -4.833 1.00 86.44 93 ARG A O 1
ATOM 786 N N . ASN A 1 94 ? 22.970 -3.114 -6.260 1.00 86.38 94 ASN A N 1
ATOM 787 C CA . ASN A 1 94 ? 23.747 -3.368 -7.471 1.00 86.38 94 ASN A CA 1
ATOM 788 C C . ASN A 1 94 ? 24.847 -2.312 -7.661 1.00 86.38 94 ASN A C 1
ATOM 790 O O . ASN A 1 94 ? 25.977 -2.663 -7.985 1.00 86.38 94 ASN A O 1
ATOM 794 N N . THR A 1 95 ? 24.579 -1.033 -7.385 1.00 87.00 95 THR A N 1
ATOM 795 C CA . THR A 1 95 ? 25.612 0.013 -7.458 1.00 87.00 95 THR A CA 1
ATOM 796 C C . THR A 1 95 ? 26.674 -0.129 -6.364 1.00 87.00 95 THR A C 1
ATOM 798 O O . THR A 1 95 ? 27.833 0.205 -6.609 1.00 87.00 95 THR A O 1
ATOM 801 N N . ARG A 1 96 ? 26.336 -0.656 -5.176 1.00 83.94 96 ARG A N 1
ATOM 802 C CA . ARG A 1 96 ? 27.341 -1.038 -4.160 1.00 83.94 96 ARG A CA 1
ATOM 803 C C . ARG A 1 96 ? 28.207 -2.210 -4.622 1.00 83.94 96 ARG A C 1
ATOM 805 O O . ARG A 1 96 ? 29.401 -2.204 -4.359 1.00 83.94 96 ARG A O 1
ATOM 812 N N . ALA A 1 97 ? 27.627 -3.181 -5.327 1.00 83.81 97 ALA A N 1
ATOM 813 C CA . ALA A 1 97 ? 28.360 -4.333 -5.855 1.00 83.81 97 ALA A CA 1
ATOM 814 C C . ALA A 1 97 ? 29.326 -3.969 -7.001 1.00 83.81 97 ALA A C 1
ATOM 816 O O . ALA A 1 97 ? 30.288 -4.689 -7.235 1.00 83.81 97 ALA A O 1
ATOM 817 N N . LEU A 1 98 ? 29.105 -2.838 -7.681 1.00 80.81 98 LEU A N 1
ATOM 818 C CA . LEU A 1 98 ? 29.981 -2.301 -8.732 1.00 80.81 98 LEU A CA 1
ATOM 819 C C . LEU A 1 98 ? 31.171 -1.478 -8.188 1.00 80.81 98 LEU A C 1
ATOM 821 O O . LEU A 1 98 ? 31.709 -0.628 -8.904 1.00 80.81 98 LEU A O 1
ATOM 825 N N . SER A 1 99 ? 31.562 -1.680 -6.926 1.00 73.75 99 SER A N 1
ATOM 826 C CA . SER A 1 99 ? 32.786 -1.090 -6.369 1.00 73.75 99 SER A CA 1
ATOM 827 C C . SER A 1 99 ? 34.038 -1.659 -7.051 1.00 73.75 99 SER A C 1
ATOM 829 O O . SER A 1 99 ? 34.041 -2.788 -7.538 1.00 73.75 99 SER A O 1
ATOM 831 N N . GLU A 1 100 ? 35.099 -0.853 -7.120 1.00 67.38 100 GLU A N 1
ATOM 832 C CA . GLU A 1 100 ? 36.363 -1.245 -7.752 1.00 67.38 100 GLU A CA 1
ATOM 833 C C . GLU A 1 100 ? 37.024 -2.420 -7.023 1.00 67.38 100 GLU A C 1
ATOM 835 O O . GLU A 1 100 ? 36.838 -2.615 -5.819 1.00 67.38 100 GLU A O 1
ATOM 840 N N . VAL A 1 101 ? 37.813 -3.201 -7.766 1.00 59.69 101 VAL A N 1
ATOM 841 C CA . VAL A 1 101 ? 38.617 -4.296 -7.215 1.00 59.69 101 VAL A CA 1
ATOM 842 C C . VAL A 1 101 ? 39.488 -3.702 -6.100 1.00 59.69 101 VAL A C 1
ATOM 844 O O . VAL A 1 101 ? 40.172 -2.711 -6.331 1.00 59.69 101 VAL A O 1
ATOM 847 N N . TYR A 1 102 ? 39.409 -4.268 -4.892 1.00 57.19 102 TYR A N 1
ATOM 848 C CA . TYR A 1 102 ? 40.065 -3.808 -3.649 1.00 57.19 102 TYR A CA 1
ATOM 849 C C . TYR A 1 102 ? 39.398 -2.657 -2.871 1.00 57.19 102 TYR A C 1
ATOM 851 O O . TYR A 1 102 ? 39.898 -2.289 -1.808 1.00 57.19 102 TYR A O 1
ATOM 859 N N . SER A 1 103 ? 38.246 -2.134 -3.305 1.00 62.12 103 SER A N 1
ATOM 860 C CA . SER A 1 103 ? 37.484 -1.148 -2.525 1.00 62.12 103 SER A CA 1
ATOM 861 C C . SER A 1 103 ? 36.355 -1.809 -1.728 1.00 62.12 103 SER A C 1
ATOM 863 O O . SER A 1 103 ? 35.341 -2.234 -2.280 1.00 62.12 103 SER A O 1
ATOM 865 N N . THR A 1 104 ? 36.496 -1.854 -0.401 1.00 66.31 104 THR A N 1
ATOM 866 C CA . THR A 1 104 ? 35.429 -2.264 0.538 1.00 66.31 104 THR A CA 1
ATOM 867 C C . THR A 1 104 ? 34.484 -1.113 0.897 1.00 66.31 104 THR A C 1
ATOM 869 O O . THR A 1 104 ? 33.594 -1.266 1.736 1.00 66.31 104 THR A O 1
ATOM 872 N N . ILE A 1 105 ? 34.660 0.058 0.275 1.00 66.75 105 ILE A N 1
ATOM 873 C CA . ILE A 1 105 ? 33.894 1.256 0.602 1.00 66.75 105 ILE A CA 1
ATOM 874 C C . ILE A 1 105 ? 32.469 1.099 0.054 1.00 66.75 105 ILE A C 1
ATOM 876 O O . ILE A 1 105 ? 32.210 1.193 -1.148 1.00 66.75 105 ILE A O 1
ATOM 880 N N . VAL A 1 106 ? 31.530 0.851 0.968 1.00 68.38 106 VAL A N 1
ATOM 881 C CA . VAL A 1 106 ? 30.088 0.736 0.685 1.00 68.38 106 VAL A CA 1
ATOM 882 C C . VAL A 1 106 ? 29.389 2.092 0.553 1.00 68.38 106 VAL A C 1
ATOM 884 O O . VAL A 1 106 ? 28.298 2.169 -0.015 1.00 68.38 106 VAL A O 1
ATOM 887 N N . ASN A 1 107 ? 30.018 3.150 1.065 1.00 79.38 107 ASN A N 1
ATOM 888 C CA . ASN A 1 107 ? 29.533 4.522 0.985 1.00 79.38 107 ASN A CA 1
ATOM 889 C C . ASN A 1 107 ? 30.055 5.178 -0.293 1.00 79.38 107 ASN A C 1
ATOM 891 O O . ASN A 1 107 ? 31.231 5.071 -0.626 1.00 79.38 107 ASN A O 1
ATOM 895 N N . PHE A 1 108 ? 29.187 5.871 -1.012 1.00 82.06 108 PHE A N 1
ATOM 896 C CA . PHE A 1 108 ? 29.563 6.562 -2.235 1.00 82.06 108 PHE A CA 1
ATOM 897 C C . PHE A 1 108 ? 28.855 7.910 -2.303 1.00 82.06 108 PHE A C 1
ATOM 899 O O . PHE A 1 108 ? 27.747 8.068 -1.782 1.00 82.06 108 PHE A O 1
ATOM 906 N N . THR A 1 109 ? 29.507 8.894 -2.918 1.00 88.25 109 THR A N 1
ATOM 907 C CA . THR A 1 109 ? 28.889 10.202 -3.153 1.00 88.25 109 THR A CA 1
ATOM 908 C C . THR A 1 109 ? 27.803 10.090 -4.228 1.00 88.25 109 THR A C 1
ATOM 910 O O . THR A 1 109 ? 27.715 9.093 -4.948 1.00 88.25 109 THR A O 1
ATOM 913 N N . VAL A 1 110 ? 26.976 11.125 -4.392 1.00 89.69 110 VAL A N 1
ATOM 914 C CA . VAL A 1 110 ? 25.986 11.167 -5.487 1.00 89.69 110 VAL A CA 1
ATOM 915 C C . VAL A 1 110 ? 26.670 11.072 -6.854 1.00 89.69 110 VAL A C 1
ATOM 917 O O . VAL A 1 110 ? 26.185 10.381 -7.744 1.00 89.69 110 VAL A O 1
ATOM 920 N N . HIS A 1 111 ? 27.830 11.709 -7.013 1.00 90.31 111 HIS A N 1
ATOM 921 C CA . HIS A 1 111 ? 28.610 11.629 -8.244 1.00 90.31 111 HIS A CA 1
ATOM 922 C C . HIS A 1 111 ? 29.082 10.191 -8.530 1.00 90.31 111 HIS A C 1
ATOM 924 O O . HIS A 1 111 ? 28.935 9.693 -9.649 1.00 90.31 111 HIS A O 1
ATOM 930 N N . ASP A 1 112 ? 29.570 9.488 -7.507 1.00 86.69 112 ASP A N 1
ATOM 931 C CA . ASP A 1 112 ? 29.959 8.079 -7.624 1.00 86.69 112 ASP A CA 1
ATOM 932 C C . ASP A 1 112 ? 28.758 7.185 -7.944 1.00 86.69 112 ASP A C 1
ATOM 934 O O . ASP A 1 112 ? 28.864 6.279 -8.773 1.00 86.69 112 ASP A O 1
ATOM 938 N N . PHE A 1 113 ? 27.603 7.455 -7.328 1.00 89.31 113 PHE A N 1
ATOM 939 C CA . PHE A 1 113 ? 26.360 6.757 -7.635 1.00 89.31 113 PHE A CA 1
ATOM 940 C C . PHE A 1 113 ? 25.984 6.914 -9.107 1.00 89.31 113 PHE A C 1
ATOM 942 O O . PHE A 1 113 ? 25.753 5.907 -9.769 1.00 89.31 113 PHE A O 1
ATOM 949 N N . LEU A 1 114 ? 25.973 8.140 -9.638 1.00 90.94 114 LEU A N 1
ATOM 950 C CA . LEU A 1 114 ? 25.611 8.406 -11.034 1.00 90.94 114 LEU A CA 1
ATOM 951 C C . LEU A 1 114 ? 26.552 7.692 -12.009 1.00 90.94 114 LEU A C 1
ATOM 953 O O . LEU A 1 114 ? 26.090 7.042 -12.948 1.00 90.94 114 LEU A O 1
ATOM 957 N N . ARG A 1 115 ? 27.863 7.722 -11.746 1.00 89.56 115 ARG A N 1
ATOM 958 C CA . ARG A 1 115 ? 28.856 6.994 -12.551 1.00 89.56 115 ARG A CA 1
ATOM 959 C C . ARG A 1 115 ? 28.600 5.483 -12.540 1.00 89.56 115 ARG A C 1
ATOM 961 O O . ARG A 1 115 ? 28.665 4.826 -13.579 1.00 89.56 115 ARG A O 1
ATOM 968 N N . ARG A 1 116 ? 28.301 4.911 -11.371 1.00 88.38 116 ARG A N 1
ATOM 969 C CA . ARG A 1 116 ? 28.002 3.475 -11.231 1.00 88.38 116 ARG A CA 1
ATOM 970 C C . ARG A 1 116 ? 26.645 3.109 -11.835 1.00 88.38 116 ARG A C 1
ATOM 972 O O . ARG A 1 116 ? 26.526 2.041 -12.425 1.00 88.38 116 ARG A O 1
ATOM 979 N N . ALA A 1 117 ? 25.653 3.990 -11.744 1.00 88.62 117 ALA A N 1
ATOM 980 C CA . ALA A 1 117 ? 24.337 3.815 -12.347 1.00 88.62 117 ALA A CA 1
ATOM 981 C C . ALA A 1 117 ? 24.415 3.809 -13.881 1.00 88.62 117 ALA A C 1
ATOM 983 O O . ALA A 1 117 ? 23.783 2.966 -14.509 1.00 88.62 117 ALA A O 1
ATOM 984 N N . GLN A 1 118 ? 25.252 4.661 -14.485 1.00 89.81 118 GLN A N 1
ATOM 985 C CA . GLN A 1 118 ? 25.528 4.618 -15.928 1.00 89.81 118 GLN A CA 1
ATOM 986 C C . GLN A 1 118 ? 26.134 3.273 -16.350 1.00 89.81 118 GLN A C 1
ATOM 988 O O . GLN A 1 118 ? 25.661 2.652 -17.300 1.00 89.81 118 GLN A O 1
ATOM 993 N N . ARG A 1 119 ? 27.131 2.771 -15.604 1.00 87.75 119 ARG A N 1
ATOM 994 C CA . ARG A 1 119 ? 27.701 1.431 -15.842 1.00 87.75 119 ARG A CA 1
ATOM 995 C C . ARG A 1 119 ? 26.645 0.331 -15.701 1.00 87.75 119 ARG A C 1
ATOM 997 O O . ARG A 1 119 ? 26.590 -0.568 -16.534 1.00 87.75 119 ARG A O 1
ATOM 1004 N N . LEU A 1 120 ? 25.793 0.416 -14.679 1.00 88.69 120 LEU A N 1
ATOM 1005 C CA . LEU A 1 120 ? 24.695 -0.526 -14.465 1.00 88.69 120 LEU A CA 1
ATOM 1006 C C . LEU A 1 120 ? 23.672 -0.489 -15.611 1.00 88.69 120 LEU A C 1
ATOM 1008 O O . LEU A 1 120 ? 23.209 -1.544 -16.033 1.00 88.69 120 LEU A O 1
ATOM 1012 N N . SER A 1 121 ? 23.352 0.696 -16.138 1.00 88.81 121 SER A N 1
ATOM 1013 C CA . SER A 1 121 ? 22.467 0.857 -17.298 1.00 88.81 121 SER A CA 1
ATOM 1014 C C . SER A 1 121 ? 23.038 0.156 -18.526 1.00 88.81 121 SER A C 1
ATOM 1016 O O . SER A 1 121 ? 22.341 -0.640 -19.141 1.00 88.81 121 SER A O 1
ATOM 1018 N N . LEU A 1 122 ? 24.324 0.365 -18.825 1.00 87.12 122 LEU A N 1
ATOM 1019 C CA . LEU A 1 122 ? 24.994 -0.307 -19.942 1.00 87.12 122 LEU A CA 1
ATOM 1020 C C . LEU A 1 122 ? 24.995 -1.833 -19.776 1.00 87.12 122 LEU A C 1
ATOM 1022 O O . LEU A 1 122 ? 24.720 -2.556 -20.730 1.00 87.12 122 LEU A O 1
ATOM 1026 N N . LEU A 1 123 ? 25.259 -2.337 -18.565 1.00 85.31 123 LEU A N 1
ATOM 1027 C CA . LEU A 1 123 ? 25.189 -3.774 -18.274 1.00 85.31 123 LEU A CA 1
ATOM 1028 C C . LEU A 1 123 ? 23.780 -4.336 -18.493 1.00 85.31 123 LEU A C 1
ATOM 1030 O O . LEU A 1 123 ? 23.632 -5.416 -19.067 1.00 85.31 123 LEU A O 1
ATOM 1034 N N . ASN A 1 124 ? 22.751 -3.606 -18.059 1.00 84.50 124 ASN A N 1
ATOM 1035 C CA . ASN A 1 124 ? 21.362 -3.997 -18.274 1.00 84.50 124 ASN A CA 1
ATOM 1036 C C . ASN A 1 124 ? 20.998 -3.978 -19.762 1.00 84.50 124 ASN A C 1
ATOM 1038 O O . ASN A 1 124 ? 20.381 -4.930 -20.229 1.00 84.50 124 ASN A O 1
ATOM 1042 N N . ASP A 1 125 ? 21.428 -2.967 -20.519 1.00 85.19 125 ASP A N 1
ATOM 1043 C CA . ASP A 1 125 ? 21.179 -2.879 -21.961 1.00 85.19 125 ASP A CA 1
ATOM 1044 C C . ASP A 1 125 ? 21.807 -4.055 -22.711 1.00 85.19 125 ASP A C 1
ATOM 1046 O O . ASP A 1 125 ? 21.163 -4.665 -23.567 1.00 85.19 125 ASP A O 1
ATOM 1050 N N . ILE A 1 126 ? 23.047 -4.418 -22.366 1.00 82.31 126 ILE A N 1
ATOM 1051 C CA . ILE A 1 126 ? 23.719 -5.584 -22.948 1.00 82.31 126 ILE A CA 1
ATOM 1052 C C . ILE A 1 126 ? 22.958 -6.868 -22.588 1.00 82.31 126 ILE A C 1
ATOM 1054 O O . ILE A 1 126 ? 22.702 -7.697 -23.463 1.00 82.31 126 ILE A O 1
ATOM 1058 N N . LYS A 1 127 ? 22.544 -7.024 -21.323 1.00 78.75 127 LYS A N 1
ATOM 1059 C CA . LYS A 1 127 ? 21.777 -8.190 -20.865 1.00 78.75 127 LYS A CA 1
ATOM 1060 C C . LYS A 1 127 ? 20.430 -8.314 -21.588 1.00 78.75 127 LYS A C 1
ATOM 1062 O O . LYS A 1 127 ? 20.065 -9.410 -22.007 1.00 78.75 127 LYS A O 1
ATOM 1067 N N . CYS A 1 128 ? 19.711 -7.208 -21.766 1.00 74.88 128 CYS A N 1
ATOM 1068 C CA . CYS A 1 128 ? 18.439 -7.168 -22.486 1.00 74.88 128 CYS A CA 1
ATOM 1069 C C . CYS A 1 128 ? 18.612 -7.513 -23.971 1.00 74.88 128 CYS A C 1
ATOM 1071 O O . CYS A 1 128 ? 17.829 -8.294 -24.510 1.00 74.88 128 CYS A O 1
ATOM 1073 N N . LYS A 1 129 ? 19.656 -6.984 -24.624 1.00 74.69 129 LYS A N 1
ATOM 1074 C CA . LYS A 1 129 ? 19.977 -7.320 -26.019 1.00 74.69 129 LYS A CA 1
ATOM 1075 C C . LYS A 1 129 ? 20.303 -8.806 -26.183 1.00 74.69 129 LYS A C 1
ATOM 1077 O O . LYS A 1 129 ? 19.752 -9.429 -27.076 1.00 74.69 129 LYS A O 1
ATOM 1082 N N . HIS A 1 130 ? 21.087 -9.397 -25.278 1.00 70.06 130 HIS A N 1
ATOM 1083 C CA . HIS A 1 130 ? 21.382 -10.838 -25.297 1.00 70.06 130 HIS A CA 1
ATOM 1084 C C . HIS A 1 130 ? 20.126 -11.718 -25.142 1.00 70.06 130 HIS A C 1
ATOM 1086 O O . HIS A 1 130 ? 20.031 -12.782 -25.747 1.00 70.06 130 HIS A O 1
ATOM 1092 N N . LEU A 1 131 ? 19.153 -11.310 -24.319 1.00 65.25 131 LEU A N 1
ATOM 1093 C CA . LEU A 1 131 ? 17.912 -12.076 -24.138 1.00 65.25 131 LEU A CA 1
ATOM 1094 C C . LEU A 1 131 ? 17.015 -12.060 -25.388 1.00 65.25 131 LEU A C 1
ATOM 1096 O O . LEU A 1 131 ? 16.329 -13.050 -25.647 1.00 65.25 131 LEU A O 1
ATOM 1100 N N . ASN A 1 132 ? 17.034 -10.965 -26.153 1.00 64.38 132 ASN A N 1
ATOM 1101 C CA . ASN A 1 132 ? 16.174 -10.774 -27.323 1.00 64.38 132 ASN A CA 1
ATOM 1102 C C . ASN A 1 132 ? 16.833 -11.220 -28.641 1.00 64.38 132 ASN A C 1
ATOM 1104 O O . ASN A 1 132 ? 16.143 -11.760 -29.504 1.00 64.38 132 ASN A O 1
ATOM 1108 N N . ASP A 1 133 ? 18.151 -11.058 -28.784 1.00 64.19 133 ASP A N 1
ATOM 1109 C CA . ASP A 1 133 ? 18.921 -11.482 -29.956 1.00 64.19 133 ASP A CA 1
ATOM 1110 C C . ASP A 1 133 ? 19.696 -12.771 -29.660 1.00 64.19 133 ASP A C 1
ATOM 1112 O O . ASP A 1 133 ? 20.834 -12.751 -29.199 1.00 64.19 133 ASP A O 1
ATOM 1116 N N . ARG A 1 134 ? 19.116 -13.929 -29.999 1.00 56.75 134 ARG A N 1
ATOM 1117 C CA . ARG A 1 134 ? 19.864 -15.205 -30.019 1.00 56.75 134 ARG A CA 1
ATOM 1118 C C . ARG A 1 134 ? 20.852 -15.317 -31.191 1.00 56.75 134 ARG A C 1
ATOM 1120 O O . ARG A 1 134 ? 21.510 -16.346 -31.307 1.00 56.75 134 ARG A O 1
ATOM 1127 N N . SER A 1 135 ? 20.909 -14.330 -32.092 1.00 57.78 135 SER A N 1
ATOM 1128 C CA . SER A 1 135 ? 21.551 -14.490 -33.407 1.00 57.78 135 SER A CA 1
ATOM 1129 C C . SER A 1 135 ? 22.826 -13.676 -33.644 1.00 57.78 135 SER A C 1
ATOM 1131 O O . SER A 1 135 ? 23.536 -13.978 -34.600 1.00 57.78 135 SER A O 1
ATOM 1133 N N . VAL A 1 136 ? 23.183 -12.700 -32.798 1.00 55.50 136 VAL A N 1
ATOM 1134 C CA . VAL A 1 136 ? 24.352 -11.842 -33.066 1.00 55.50 136 VAL A CA 1
ATOM 1135 C C . VAL A 1 136 ? 25.248 -11.718 -31.831 1.00 55.50 136 VAL A C 1
ATOM 1137 O O . VAL A 1 136 ? 24.938 -11.008 -30.881 1.00 55.50 136 VAL A O 1
ATOM 1140 N N . ASN A 1 137 ? 26.403 -12.385 -31.917 1.00 55.56 137 ASN A N 1
ATOM 1141 C CA . ASN A 1 137 ? 27.548 -12.404 -30.995 1.00 55.56 137 ASN A CA 1
ATOM 1142 C C . ASN A 1 137 ? 27.412 -13.315 -29.758 1.00 55.56 137 ASN A C 1
ATOM 1144 O O . ASN A 1 137 ? 26.672 -13.033 -28.822 1.00 55.56 137 ASN A O 1
ATOM 1148 N N . ASN A 1 138 ? 28.237 -14.373 -29.733 1.00 60.34 138 ASN A N 1
ATOM 1149 C CA . ASN A 1 138 ? 28.407 -15.368 -28.659 1.00 60.34 138 ASN A CA 1
ATOM 1150 C C . ASN A 1 138 ? 29.029 -14.784 -27.367 1.00 60.34 138 ASN A C 1
ATOM 1152 O O . ASN A 1 138 ? 30.007 -15.313 -26.837 1.00 60.34 138 ASN A O 1
ATOM 1156 N N . LEU A 1 139 ? 28.507 -13.672 -26.853 1.00 58.44 139 LEU A N 1
ATOM 1157 C CA . LEU A 1 139 ? 28.901 -13.134 -25.554 1.00 58.44 139 LEU A CA 1
ATOM 1158 C C . LEU A 1 139 ? 28.154 -13.894 -24.455 1.00 58.44 139 LEU A C 1
ATOM 1160 O O . LEU A 1 139 ? 27.051 -13.525 -24.061 1.00 58.44 139 LEU A O 1
ATOM 1164 N N . VAL A 1 140 ? 28.769 -14.966 -23.954 1.00 60.31 140 VAL A N 1
ATOM 1165 C CA . VAL A 1 140 ? 28.242 -15.725 -22.815 1.00 60.31 140 VAL A CA 1
ATOM 1166 C C . VAL A 1 140 ? 28.542 -14.954 -21.532 1.00 60.31 140 VAL A C 1
ATOM 1168 O O . VAL A 1 140 ? 29.679 -14.924 -21.060 1.00 60.31 140 VAL A O 1
ATOM 1171 N N . PHE A 1 141 ? 27.523 -14.325 -20.947 1.00 59.03 141 PHE A N 1
ATOM 1172 C CA . PHE A 1 141 ? 27.645 -13.798 -19.590 1.00 59.03 141 PHE A CA 1
ATOM 1173 C C . PHE A 1 141 ? 27.775 -14.960 -18.597 1.00 59.03 141 PHE A C 1
ATOM 1175 O O . PHE A 1 141 ? 27.007 -15.918 -18.699 1.00 59.03 141 PHE A O 1
ATOM 1182 N N . PRO A 1 142 ? 28.690 -14.892 -17.612 1.00 60.56 142 PRO A N 1
ATOM 1183 C CA . PRO A 1 142 ? 28.766 -15.890 -16.554 1.00 60.56 142 PRO A CA 1
ATOM 1184 C C . PRO A 1 142 ? 27.440 -15.941 -15.792 1.00 60.56 142 PRO A C 1
ATOM 1186 O O . PRO A 1 142 ? 27.086 -15.024 -15.047 1.00 60.56 142 PRO A O 1
ATOM 1189 N N . VAL A 1 143 ? 26.676 -17.010 -16.002 1.00 56.19 143 VAL A N 1
ATOM 1190 C CA . VAL A 1 143 ? 25.410 -17.222 -15.308 1.00 56.19 143 VAL A CA 1
ATOM 1191 C C . VAL A 1 143 ? 25.718 -17.859 -13.959 1.00 56.19 143 VAL A C 1
ATOM 1193 O O . VAL A 1 143 ? 26.039 -19.041 -13.871 1.00 56.19 143 VAL A O 1
ATOM 1196 N N . HIS A 1 144 ? 25.591 -17.091 -12.879 1.00 54.53 144 HIS A N 1
ATOM 1197 C CA . HIS A 1 144 ? 25.421 -17.702 -11.565 1.00 54.53 144 HIS A CA 1
ATOM 1198 C C . HIS A 1 144 ? 24.050 -18.396 -11.542 1.00 54.53 144 HIS A C 1
ATOM 1200 O O . HIS A 1 144 ? 23.036 -17.752 -11.802 1.00 54.53 144 HIS A O 1
ATOM 1206 N N . TYR A 1 145 ? 24.029 -19.695 -11.222 1.00 48.62 145 TYR A N 1
ATOM 1207 C CA . TYR A 1 145 ? 22.906 -20.655 -11.278 1.00 48.62 145 TYR A CA 1
ATOM 1208 C C . TYR A 1 145 ? 21.599 -20.289 -10.533 1.00 48.62 145 TYR A C 1
ATOM 1210 O O . TYR A 1 145 ? 20.728 -21.133 -10.349 1.00 48.62 145 TYR A O 1
ATOM 1218 N N . LYS A 1 146 ? 21.413 -19.044 -10.095 1.00 47.44 146 LYS A N 1
ATOM 1219 C CA . LYS A 1 146 ? 20.236 -18.590 -9.352 1.00 47.44 146 LYS A CA 1
ATOM 1220 C C . LYS A 1 146 ? 19.438 -17.565 -10.160 1.00 47.44 146 LYS A C 1
ATOM 1222 O O . LYS A 1 146 ? 19.252 -16.429 -9.730 1.00 47.44 146 LYS A O 1
ATOM 1227 N N . HIS A 1 147 ? 18.959 -17.958 -11.338 1.00 48.97 147 HIS A N 1
ATOM 1228 C CA . HIS A 1 147 ? 17.954 -17.167 -12.048 1.00 48.97 147 HIS A CA 1
ATOM 1229 C C . HIS A 1 147 ? 16.594 -17.340 -11.360 1.00 48.97 147 HIS A C 1
ATOM 1231 O O . HIS A 1 147 ? 16.038 -18.435 -11.322 1.00 48.97 147 HIS A O 1
ATOM 1237 N N . ARG A 1 148 ? 16.053 -16.251 -10.796 1.00 48.06 148 ARG A N 1
ATOM 1238 C CA . ARG A 1 148 ? 14.613 -16.151 -10.525 1.00 48.06 148 ARG A CA 1
ATOM 1239 C C . ARG A 1 148 ? 13.901 -16.148 -11.877 1.00 48.06 148 ARG A C 1
ATOM 1241 O O . ARG A 1 148 ? 14.328 -15.424 -12.770 1.00 48.06 148 ARG A O 1
ATOM 1248 N N . HIS A 1 149 ? 12.862 -16.967 -12.009 1.00 43.06 149 HIS A N 1
ATOM 1249 C CA . HIS A 1 149 ? 12.000 -16.996 -13.186 1.00 43.06 149 HIS A CA 1
ATOM 1250 C C . HIS A 1 149 ? 11.521 -15.582 -13.540 1.00 43.06 149 HIS A C 1
ATOM 1252 O O . HIS A 1 149 ? 10.932 -14.900 -12.701 1.00 43.06 149 HIS A O 1
ATOM 1258 N N . ASP A 1 150 ? 11.785 -15.161 -14.777 1.00 46.03 150 ASP A N 1
ATOM 1259 C CA . ASP A 1 150 ? 11.205 -13.954 -15.356 1.00 46.03 150 ASP A CA 1
ATOM 1260 C C . ASP A 1 150 ? 9.714 -14.201 -15.612 1.00 46.03 150 ASP A C 1
ATOM 1262 O O . ASP A 1 150 ? 9.322 -15.163 -16.278 1.00 46.03 150 ASP A O 1
ATOM 1266 N N . HIS A 1 151 ? 8.870 -13.344 -15.040 1.00 44.34 151 HIS A N 1
ATOM 1267 C CA . HIS A 1 151 ? 7.431 -13.385 -15.261 1.00 44.34 151 HIS A CA 1
ATOM 1268 C C . HIS A 1 151 ? 7.109 -12.949 -16.698 1.00 44.34 151 HIS A C 1
ATOM 1270 O O . HIS A 1 151 ? 7.376 -11.815 -17.092 1.00 44.34 151 HIS A O 1
ATOM 1276 N N . GLN A 1 152 ? 6.500 -13.855 -17.468 1.00 41.34 152 GLN A N 1
ATOM 1277 C CA . GLN A 1 152 ? 5.890 -13.578 -18.772 1.00 41.34 152 GLN A CA 1
ATOM 1278 C C . GLN A 1 152 ? 4.821 -12.477 -18.682 1.00 41.34 152 GLN A C 1
ATOM 1280 O O . GLN A 1 152 ? 4.057 -12.408 -17.716 1.00 41.34 152 GLN A O 1
ATOM 1285 N N . SER A 1 153 ? 4.732 -11.641 -19.722 1.00 46.44 153 SER A N 1
ATOM 1286 C CA . SER A 1 153 ? 3.717 -10.593 -19.833 1.00 46.44 153 SER A CA 1
ATOM 1287 C C . SER A 1 153 ? 2.346 -11.182 -20.207 1.00 46.44 153 SER A C 1
ATOM 1289 O O . SER A 1 153 ? 2.113 -11.654 -21.315 1.00 46.44 153 SER A O 1
ATOM 1291 N N . LEU A 1 154 ? 1.411 -11.137 -19.255 1.00 50.28 154 LEU A N 1
ATOM 1292 C CA . LEU A 1 154 ? 0.012 -11.576 -19.387 1.00 50.28 154 LEU A CA 1
ATOM 1293 C C . LEU A 1 154 ? -0.933 -10.363 -19.473 1.00 50.28 154 LEU A C 1
ATOM 1295 O O . LEU A 1 154 ? -1.892 -10.234 -18.716 1.00 50.28 154 LEU A O 1
ATOM 1299 N N . ALA A 1 155 ? -0.637 -9.422 -20.371 1.00 52.06 155 ALA A N 1
ATOM 1300 C CA . ALA A 1 155 ? -1.311 -8.121 -20.420 1.00 52.06 155 ALA A CA 1
ATOM 1301 C C . ALA A 1 155 ? -2.811 -8.200 -20.785 1.00 52.06 155 ALA A C 1
ATOM 1303 O O . ALA A 1 155 ? -3.608 -7.408 -20.290 1.00 52.06 155 ALA A O 1
ATOM 1304 N N . THR A 1 156 ? -3.217 -9.161 -21.619 1.00 50.34 156 THR A N 1
ATOM 1305 C CA . THR A 1 156 ? -4.579 -9.207 -22.188 1.00 50.34 156 THR A CA 1
ATOM 1306 C C . THR A 1 156 ? -5.601 -9.912 -21.289 1.00 50.34 156 THR A C 1
ATOM 1308 O O . THR A 1 156 ? -6.798 -9.669 -21.410 1.00 50.34 156 THR A O 1
ATOM 1311 N N . GLN A 1 157 ? -5.148 -10.755 -20.356 1.00 55.19 157 GLN A N 1
ATOM 1312 C CA . GLN A 1 157 ? -6.018 -11.477 -19.415 1.00 55.19 157 GLN A CA 1
ATOM 1313 C C . GLN A 1 157 ? -6.470 -10.586 -18.235 1.00 55.19 157 GLN A C 1
ATOM 1315 O O . GLN A 1 157 ? -7.496 -10.841 -17.615 1.00 55.19 157 GLN A O 1
ATOM 1320 N N . SER A 1 158 ? -5.749 -9.484 -17.990 1.00 62.34 158 SER A N 1
ATOM 1321 C CA . SER A 1 158 ? -5.911 -8.599 -16.828 1.00 62.34 158 SER A CA 1
ATOM 1322 C C . SER A 1 158 ? -7.173 -7.708 -16.850 1.00 62.34 158 SER A C 1
ATOM 1324 O O . SER A 1 158 ? -7.773 -7.486 -15.804 1.00 62.34 158 SER A O 1
ATOM 1326 N N . GLN A 1 159 ? -7.646 -7.224 -18.011 1.00 65.75 159 GLN A N 1
ATOM 1327 C CA . GLN A 1 159 ? -8.784 -6.276 -18.047 1.00 65.75 159 GLN A CA 1
ATOM 1328 C C . GLN A 1 159 ? -10.114 -6.910 -17.612 1.00 65.75 159 GLN A C 1
ATOM 1330 O O . GLN A 1 159 ? -10.804 -6.359 -16.762 1.00 65.75 159 GLN A O 1
ATOM 1335 N N . ARG A 1 160 ? -10.483 -8.074 -18.178 1.00 66.06 160 ARG A N 1
ATOM 1336 C CA . ARG A 1 160 ? -11.745 -8.759 -17.819 1.00 66.06 160 ARG A CA 1
ATOM 1337 C C . ARG A 1 160 ? -11.769 -9.167 -16.347 1.00 66.06 160 ARG A C 1
ATOM 1339 O O . ARG A 1 160 ? -12.830 -9.204 -15.740 1.00 66.06 160 ARG A O 1
ATOM 1346 N N . GLU A 1 161 ? -10.594 -9.478 -15.804 1.00 72.69 161 GLU A N 1
ATOM 1347 C CA . GLU A 1 161 ? -10.389 -9.807 -14.397 1.00 72.69 161 GLU A CA 1
ATOM 1348 C C . GLU A 1 161 ? -10.766 -8.616 -13.491 1.00 72.69 161 GLU A C 1
ATOM 1350 O O . GLU A 1 161 ? -11.527 -8.786 -12.542 1.00 72.69 161 GLU A O 1
ATOM 1355 N N . VAL A 1 162 ? -10.314 -7.402 -13.812 1.00 76.25 162 VAL A N 1
ATOM 1356 C CA . VAL A 1 162 ? -10.586 -6.195 -13.006 1.00 76.25 162 VAL A CA 1
ATOM 1357 C C . VAL A 1 162 ? -12.051 -5.746 -13.088 1.00 76.25 162 VAL A C 1
ATOM 1359 O O . VAL A 1 162 ? -12.624 -5.331 -12.079 1.00 76.25 162 VAL A O 1
ATOM 1362 N N . ASP A 1 163 ? -12.678 -5.867 -14.260 1.00 76.81 163 ASP A N 1
ATOM 1363 C CA . ASP A 1 163 ? -14.070 -5.443 -14.474 1.00 76.81 163 ASP A CA 1
ATOM 1364 C C . ASP A 1 163 ? -15.082 -6.316 -13.698 1.00 76.81 163 ASP A C 1
ATOM 1366 O O . ASP A 1 163 ? -16.140 -5.833 -13.303 1.00 76.81 163 ASP A O 1
ATOM 1370 N N . LEU A 1 164 ? -14.758 -7.590 -13.445 1.00 80.12 164 LEU A N 1
ATOM 1371 C CA . LEU A 1 164 ? -15.597 -8.524 -12.675 1.00 80.12 164 LEU A CA 1
ATOM 1372 C C . LEU A 1 164 ? -15.411 -8.400 -11.154 1.00 80.12 164 LEU A C 1
ATOM 1374 O O . LEU A 1 164 ? -16.083 -9.092 -10.388 1.00 80.12 164 LEU A O 1
ATOM 1378 N N . MET A 1 165 ? -14.480 -7.561 -10.700 1.00 82.75 165 MET A N 1
ATOM 1379 C CA . MET A 1 165 ? -14.132 -7.470 -9.290 1.00 82.75 165 MET A CA 1
ATOM 1380 C C . MET A 1 165 ? -15.184 -6.674 -8.506 1.00 82.75 165 MET A C 1
ATOM 1382 O O . MET A 1 165 ? -15.326 -5.462 -8.683 1.00 82.75 165 MET A O 1
ATOM 1386 N N . ASN A 1 166 ? -15.878 -7.342 -7.582 1.00 89.69 166 ASN A N 1
ATOM 1387 C CA . ASN A 1 166 ? -16.808 -6.691 -6.663 1.00 89.69 166 ASN A CA 1
ATOM 1388 C C . ASN A 1 166 ? -16.049 -6.061 -5.481 1.00 89.69 166 ASN A C 1
ATOM 1390 O O . ASN A 1 166 ? -15.810 -6.692 -4.451 1.00 89.69 166 ASN A O 1
ATOM 1394 N N . VAL A 1 167 ? -15.642 -4.804 -5.659 1.00 91.06 167 VAL A N 1
ATOM 1395 C CA . VAL A 1 167 ? -14.903 -4.015 -4.661 1.00 91.06 167 VAL A CA 1
ATOM 1396 C C . VAL A 1 167 ? -15.657 -3.921 -3.330 1.00 91.06 167 VAL A C 1
ATOM 1398 O O . VAL A 1 167 ? -15.046 -4.061 -2.273 1.00 91.06 167 VAL A O 1
ATOM 1401 N N . GLU A 1 168 ? -16.970 -3.696 -3.372 1.00 92.69 168 GLU A N 1
ATOM 1402 C CA . GLU A 1 168 ? -17.804 -3.523 -2.179 1.00 92.69 168 GLU A CA 1
ATOM 1403 C C . GLU A 1 168 ? -17.839 -4.794 -1.329 1.00 92.69 168 GLU A C 1
ATOM 1405 O O . GLU A 1 168 ? -17.650 -4.739 -0.110 1.00 92.69 168 GLU A O 1
ATOM 1410 N N . GLN A 1 169 ? -17.991 -5.947 -1.984 1.00 93.94 169 GLN A N 1
ATOM 1411 C CA . GLN A 1 169 ? -17.932 -7.239 -1.312 1.00 93.94 169 GLN A CA 1
ATOM 1412 C C . GLN A 1 169 ? -16.564 -7.459 -0.655 1.00 93.94 169 GLN A C 1
ATOM 1414 O O . GLN A 1 169 ? -16.511 -7.833 0.513 1.00 93.94 169 GLN A O 1
ATOM 1419 N N . ILE A 1 170 ? -15.462 -7.172 -1.359 1.00 93.50 170 ILE A N 1
ATOM 1420 C CA . ILE A 1 170 ? -14.107 -7.337 -0.807 1.00 93.50 170 ILE A CA 1
ATOM 1421 C C . ILE A 1 170 ? -13.911 -6.462 0.437 1.00 93.50 170 ILE A C 1
ATOM 1423 O O . ILE A 1 170 ? -13.390 -6.939 1.442 1.00 93.50 170 ILE A O 1
ATOM 1427 N N . ILE A 1 171 ? -14.338 -5.196 0.394 1.00 94.94 171 ILE A N 1
ATOM 1428 C CA . ILE A 1 171 ? -14.216 -4.279 1.538 1.00 94.94 171 ILE A CA 1
ATOM 1429 C C . ILE A 1 171 ? -15.076 -4.758 2.717 1.00 94.94 171 ILE A C 1
ATOM 1431 O O . ILE A 1 171 ? -14.627 -4.706 3.863 1.00 94.94 171 ILE A O 1
ATOM 1435 N N . THR A 1 172 ? -16.282 -5.257 2.446 1.00 95.06 172 THR A N 1
ATOM 1436 C CA . THR A 1 172 ? -17.178 -5.811 3.472 1.00 95.06 172 THR A CA 1
ATOM 1437 C C . THR A 1 172 ? -16.580 -7.059 4.124 1.00 95.06 172 THR A C 1
ATOM 1439 O O . THR A 1 172 ? -16.530 -7.156 5.349 1.00 95.06 172 THR A O 1
ATOM 1442 N N . GLU A 1 173 ? -16.038 -7.984 3.330 1.00 95.56 173 GLU A N 1
ATOM 1443 C CA . GLU A 1 173 ? -15.333 -9.167 3.837 1.00 95.56 173 GLU A CA 1
ATOM 1444 C C . GLU A 1 173 ? -14.110 -8.785 4.681 1.00 95.56 173 GLU A C 1
ATOM 1446 O O . GLU A 1 173 ? -13.917 -9.336 5.763 1.00 95.56 173 GLU A O 1
ATOM 1451 N N . SER A 1 174 ? -13.316 -7.803 4.241 1.00 95.94 174 SER A N 1
ATOM 1452 C CA . SER A 1 174 ? -12.188 -7.267 5.014 1.00 95.94 174 SER A CA 1
ATOM 1453 C C . SER A 1 174 ? -12.605 -6.686 6.362 1.00 95.94 174 SER A C 1
ATOM 1455 O O . SER A 1 174 ? -11.847 -6.774 7.328 1.00 95.94 174 SER A O 1
ATOM 1457 N N . TYR A 1 175 ? -13.774 -6.049 6.426 1.00 96.12 175 TYR A N 1
ATOM 1458 C CA . TYR A 1 175 ? -14.309 -5.520 7.674 1.00 96.12 175 TYR A CA 1
ATOM 1459 C C . TYR A 1 175 ? -14.679 -6.650 8.636 1.00 96.12 175 TYR A C 1
ATOM 1461 O O . TYR A 1 175 ? -14.248 -6.620 9.787 1.00 96.12 175 TYR A O 1
ATOM 1469 N N . HIS A 1 176 ? -15.410 -7.662 8.160 1.00 94.88 176 HIS A N 1
ATOM 1470 C CA . HIS A 1 176 ? -15.758 -8.830 8.972 1.00 94.88 176 HIS A CA 1
ATOM 1471 C C . HIS A 1 176 ? -14.516 -9.571 9.470 1.00 94.88 176 HIS A C 1
ATOM 1473 O O . HIS A 1 176 ? -14.417 -9.865 10.654 1.00 94.88 176 HIS A O 1
ATOM 1479 N N . GLU A 1 177 ? -13.516 -9.763 8.611 1.00 95.19 177 GLU A N 1
ATOM 1480 C CA . GLU A 1 177 ? -12.257 -10.401 9.002 1.00 95.19 177 GLU A CA 1
ATOM 1481 C C . GLU A 1 177 ? -11.527 -9.610 10.104 1.00 95.19 177 GLU A C 1
ATOM 1483 O O . GLU A 1 177 ? -11.029 -10.185 11.071 1.00 95.19 177 GLU A O 1
ATOM 1488 N N . ALA A 1 178 ? -11.500 -8.277 10.003 1.00 95.19 178 ALA A N 1
ATOM 1489 C CA . ALA A 1 178 ? -10.913 -7.428 11.037 1.00 95.19 178 ALA A CA 1
ATOM 1490 C C . ALA A 1 178 ? -11.688 -7.496 12.364 1.00 95.19 178 ALA A C 1
ATOM 1492 O O . ALA A 1 178 ? -11.073 -7.462 13.432 1.00 95.19 178 ALA A O 1
ATOM 1493 N N . ILE A 1 179 ? -13.019 -7.589 12.299 1.00 93.75 179 ILE A N 1
ATOM 1494 C CA . ILE A 1 179 ? -13.895 -7.779 13.459 1.00 93.75 179 ILE A CA 1
ATOM 1495 C C . ILE A 1 179 ? -13.594 -9.119 14.131 1.00 93.75 179 ILE A C 1
ATOM 1497 O O . ILE A 1 179 ? -13.287 -9.121 15.320 1.00 93.75 179 ILE A O 1
ATOM 1501 N N . ASP 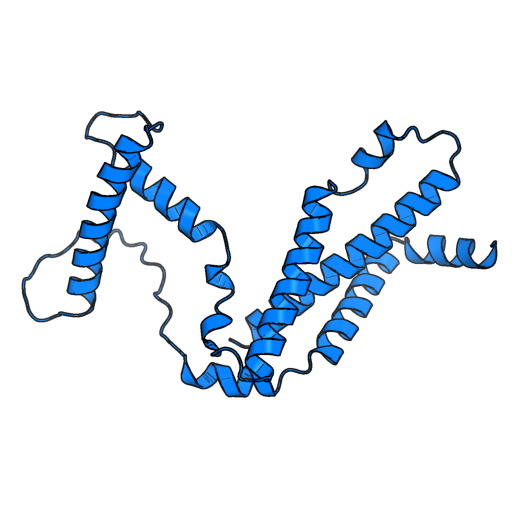A 1 180 ? -13.564 -10.218 13.380 1.00 93.88 180 ASP A N 1
ATOM 1502 C CA . ASP A 1 180 ? -13.290 -11.559 13.910 1.00 93.88 180 ASP A CA 1
ATOM 1503 C C . ASP A 1 180 ? -11.917 -11.629 14.602 1.00 93.88 180 ASP A C 1
ATOM 1505 O O . ASP A 1 180 ? -11.784 -12.174 15.702 1.00 93.88 180 ASP A O 1
ATOM 1509 N N . MET A 1 181 ? -10.889 -11.006 14.009 1.00 92.94 181 MET A N 1
ATOM 1510 C CA . MET A 1 181 ? -9.560 -10.920 14.629 1.00 92.94 181 MET A CA 1
ATOM 1511 C C . MET A 1 181 ? -9.584 -10.181 15.971 1.00 92.94 181 MET A C 1
ATOM 1513 O O . MET A 1 181 ? -8.874 -10.559 16.902 1.00 92.94 181 MET A O 1
ATOM 1517 N N . LEU A 1 182 ? -10.361 -9.103 16.077 1.00 90.75 182 LEU A N 1
ATOM 1518 C CA . LEU A 1 182 ? -10.438 -8.285 17.288 1.00 90.75 182 LEU A CA 1
ATOM 1519 C C . LEU A 1 182 ? -11.366 -8.885 18.345 1.00 90.75 182 LEU A C 1
ATOM 1521 O O . LEU A 1 182 ? -11.130 -8.680 19.541 1.00 90.75 182 LEU A O 1
ATOM 1525 N N . ASP A 1 183 ? -12.382 -9.634 17.924 1.00 89.62 183 ASP A N 1
ATOM 1526 C CA . ASP A 1 183 ? -13.230 -10.420 18.815 1.00 89.62 183 ASP A CA 1
ATOM 1527 C C . ASP A 1 183 ? -12.416 -11.509 19.515 1.00 89.62 183 ASP A C 1
ATOM 1529 O O . ASP A 1 183 ? -12.434 -11.607 20.742 1.00 89.62 183 ASP A O 1
ATOM 1533 N N . GLY A 1 184 ? -11.568 -12.220 18.760 1.00 86.94 184 GLY A N 1
ATOM 1534 C CA . GLY A 1 184 ? -10.619 -13.190 19.314 1.00 86.94 184 GLY A CA 1
ATOM 1535 C C . GLY A 1 184 ? -9.633 -12.592 20.329 1.00 86.94 184 GLY A C 1
ATOM 1536 O O . GLY A 1 184 ? -9.101 -13.308 21.177 1.00 86.94 184 GLY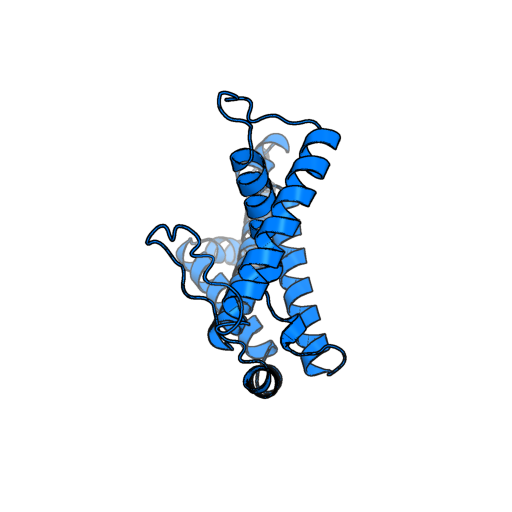 A O 1
ATOM 1537 N N . LEU A 1 185 ? -9.412 -11.273 20.292 1.00 86.25 185 LEU A N 1
ATOM 1538 C CA . LEU A 1 185 ? -8.596 -10.534 21.263 1.00 86.25 185 LEU A CA 1
ATOM 1539 C C . LEU A 1 185 ? -9.412 -9.963 22.440 1.00 86.25 185 LEU A C 1
ATOM 1541 O O . LEU A 1 185 ? -8.843 -9.309 23.317 1.00 86.25 185 LEU A O 1
ATOM 1545 N N . GLY A 1 186 ? -10.733 -10.164 22.463 1.00 82.50 186 GLY A N 1
ATOM 1546 C CA . GLY A 1 186 ? -11.648 -9.633 23.478 1.00 82.50 186 GLY A CA 1
ATOM 1547 C C . GLY A 1 186 ? -11.814 -8.109 23.440 1.00 82.50 186 GLY A C 1
ATOM 1548 O O . GLY A 1 186 ? -12.307 -7.512 24.400 1.00 82.50 186 GLY A O 1
ATOM 1549 N N . ILE A 1 187 ? -11.387 -7.453 22.355 1.00 82.19 187 ILE A N 1
ATOM 1550 C CA . ILE A 1 187 ? -11.425 -5.989 22.220 1.00 82.19 187 ILE A CA 1
ATOM 1551 C C . ILE A 1 187 ? -12.864 -5.498 22.030 1.00 82.19 187 ILE A C 1
ATOM 1553 O O . ILE A 1 187 ? -13.228 -4.457 22.582 1.00 82.19 187 ILE A O 1
ATOM 1557 N N . LEU A 1 188 ? -13.684 -6.247 21.287 1.00 79.81 188 LEU A N 1
ATOM 1558 C CA . LEU A 1 188 ? -15.055 -5.856 20.948 1.00 79.81 188 LEU A CA 1
ATOM 1559 C C . LEU A 1 188 ? -16.012 -5.926 22.140 1.00 79.81 188 LEU A C 1
ATOM 1561 O O . LEU A 1 188 ? -16.798 -5.001 22.330 1.00 79.81 188 LEU A O 1
ATOM 1565 N N . ASN A 1 189 ? -15.882 -6.941 22.997 1.00 77.50 189 ASN A N 1
ATOM 1566 C CA . ASN A 1 189 ? -16.673 -7.054 24.229 1.00 77.50 189 ASN A CA 1
ATOM 1567 C C . ASN A 1 189 ? -16.511 -5.806 25.116 1.00 77.50 189 ASN A C 1
ATOM 1569 O O . ASN A 1 189 ? -17.486 -5.210 25.562 1.00 77.50 189 ASN A O 1
ATOM 1573 N N . LEU A 1 190 ? -15.273 -5.319 25.257 1.00 68.56 190 LEU A N 1
ATOM 1574 C CA . LEU A 1 190 ? -14.958 -4.110 26.025 1.00 68.56 190 LEU A CA 1
ATOM 1575 C C . LEU A 1 190 ? -15.441 -2.804 25.370 1.00 68.56 190 LEU A C 1
ATOM 1577 O O . LEU A 1 190 ? -15.562 -1.789 26.061 1.00 68.56 190 LEU A O 1
ATOM 1581 N N . LEU A 1 191 ? -15.636 -2.794 24.048 1.00 70.75 191 LEU A N 1
ATOM 1582 C CA . LEU A 1 191 ? -16.186 -1.650 23.318 1.00 70.75 191 LEU A CA 1
ATOM 1583 C C . LEU A 1 191 ? -17.708 -1.589 23.468 1.00 70.75 191 LEU A C 1
ATOM 1585 O O . LEU A 1 191 ? -18.234 -0.521 23.783 1.00 70.75 191 LEU A O 1
ATOM 1589 N N . ASN A 1 192 ? -18.390 -2.725 23.304 1.00 70.12 192 ASN A N 1
ATOM 1590 C CA . ASN A 1 192 ? -19.844 -2.822 23.427 1.00 70.12 192 ASN A CA 1
ATOM 1591 C C . ASN A 1 192 ? -20.314 -2.454 24.838 1.00 70.12 192 ASN A C 1
ATOM 1593 O O . ASN A 1 192 ? -21.177 -1.590 24.972 1.00 70.12 192 ASN A O 1
ATOM 1597 N N . ASP A 1 193 ? -19.670 -2.982 25.884 1.00 62.59 193 ASP A N 1
ATOM 1598 C CA . ASP A 1 193 ? -20.014 -2.673 27.282 1.00 62.59 193 ASP A CA 1
ATOM 1599 C C . ASP A 1 193 ? -19.938 -1.172 27.611 1.00 62.59 193 ASP A C 1
ATOM 1601 O O . ASP A 1 193 ? -20.626 -0.682 28.506 1.00 62.59 193 ASP A O 1
ATOM 1605 N N . LYS A 1 194 ? -19.106 -0.415 26.886 1.00 58.25 194 LYS A N 1
ATOM 1606 C CA . LYS A 1 194 ? -18.895 1.021 27.121 1.00 58.25 194 LYS A CA 1
ATOM 1607 C C . LYS A 1 194 ? -19.743 1.925 26.241 1.00 58.25 194 LYS A C 1
ATOM 1609 O O . LYS A 1 194 ? -19.965 3.068 26.626 1.00 58.25 194 LYS A O 1
ATOM 1614 N N . MET A 1 195 ? -20.220 1.441 25.095 1.00 5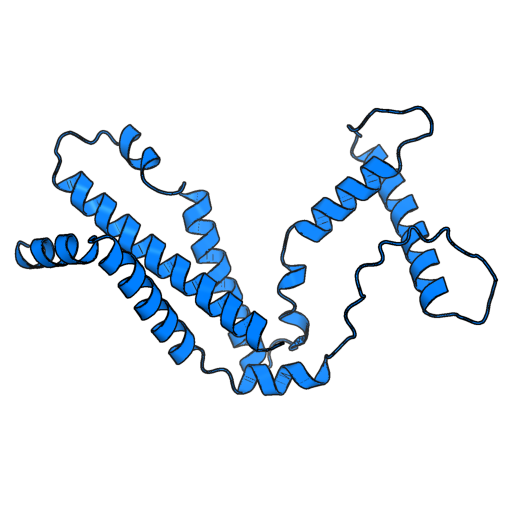6.19 195 MET A N 1
ATOM 1615 C CA . MET A 1 195 ? -21.139 2.200 24.242 1.00 56.19 195 MET A CA 1
ATOM 1616 C C . MET A 1 195 ? -22.548 2.294 24.844 1.00 56.19 195 MET A C 1
ATOM 1618 O O . MET A 1 195 ? -23.252 3.250 24.553 1.00 56.19 195 MET A O 1
ATOM 1622 N N . PHE A 1 196 ? -22.934 1.355 25.715 1.00 46.62 196 PHE A N 1
ATOM 1623 C CA . PHE A 1 196 ? -24.201 1.394 26.464 1.00 46.62 196 PHE A CA 1
ATOM 1624 C C . PHE A 1 196 ? -24.162 2.265 27.735 1.00 46.62 196 PHE A C 1
ATOM 1626 O O . PHE A 1 196 ? -25.185 2.425 28.395 1.00 46.62 196 PHE A O 1
ATOM 1633 N N . LEU A 1 197 ? -22.997 2.817 28.097 1.00 45.53 197 LEU A N 1
ATOM 1634 C CA . LEU A 1 197 ? -22.798 3.661 29.286 1.00 45.53 197 LEU A CA 1
ATOM 1635 C C . LEU A 1 197 ? -22.613 5.157 28.955 1.00 45.53 197 LEU A C 1
ATOM 1637 O O . LEU A 1 197 ? -22.314 5.938 29.860 1.00 45.53 197 LEU A O 1
ATOM 1641 N N . ALA A 1 198 ? -22.769 5.546 27.687 1.00 39.81 198 ALA A N 1
ATOM 1642 C CA . ALA A 1 198 ? -22.745 6.930 27.207 1.00 39.81 198 ALA A CA 1
ATOM 1643 C C . ALA A 1 198 ? -24.127 7.326 26.675 1.00 39.81 198 ALA A C 1
ATOM 1645 O O . ALA A 1 198 ? -24.504 8.501 26.878 1.00 39.81 198 ALA A O 1
#

Sequence (198 aa):
MLFLFCLSLRSGWCLVFFSRIWLTWIKLKTFNTTQFSEKNKSRYFITRPAYLSVEINAHNLLYLILLVQQKQLPPQSLHIHTFSSQACESIFRNTRALSEVYSTIVNFTVHDFLRRAQRLSLLNDIKCKHLNDRSVNNLVFPVHYKHRHDHQSLATQSQREVDLMNVEQIITESYHEAIDMLDGLGILNLLNDKMFLA

pLDDT: mean 77.73, std 15.54, range [39.81, 96.88]

Mean predicted aligned error: 11.81 Å

Foldseek 3Di:
DLVVLLVVLLVLLLVLLLQVLQLVLLVVVQVVDPPDDPVNSPVRHPDPVVNVVSVVVNVVSVVQLVCLLVVVDALVSNPVVVVDCVVVVVLLVQLLVPDDDPDPDSDDDPVSSVVSSVVVVVVVVVVVCVVVDPDDDPPDDPDDPDDDDDDDDPRPVRSVSSNPDPSVVSSVVSNVSSVVVVVVVVSVVVVVVVVVVD

Solvent-accessible surface area (backbone atoms only — not comparable to full-atom values): 11839 Å² total; per-residue (Å²): 114,60,66,61,51,55,46,52,54,28,54,35,42,16,50,43,46,36,51,52,52,50,52,50,51,51,51,56,55,44,70,73,37,94,78,65,53,76,84,59,60,67,75,80,46,77,53,70,70,59,52,50,49,49,47,51,51,36,51,51,52,53,49,53,51,51,36,34,59,70,65,75,39,62,60,76,78,66,50,64,84,72,76,46,68,61,63,59,53,50,50,55,52,52,46,48,68,65,45,58,93,92,50,85,66,73,75,72,53,71,70,54,47,53,58,37,46,53,54,50,49,54,52,49,52,53,52,55,48,53,74,72,43,90,81,73,76,96,76,79,73,87,74,71,94,75,76,74,82,80,82,77,89,64,73,82,67,44,51,69,50,54,66,70,56,60,61,68,59,43,52,51,51,14,43,52,53,24,48,54,59,35,47,78,67,54,53,49,64,64,47,54,68,51,64,78,74,113